Protein AF-A0A2G5TCI0-F1 (afdb_monomer_lite)

Sequence (262 aa):
MASTSSQKTSEDVEDTEEDLKKLVSENKEEEEVGECSSEEGSKEQTTTGQKKLLPPTIRIGVCRCVQCSSENVYWTCKTCCQYTMFCQKCARKARHPHTMKRFRESDRSTFLLQRHLQLVYYNHIVSCDREICLEPCLKQREYRVHFDTCPCRPRSVHDIIVDGQVRFDGTGFTHEDCVDCGLYITCLFLHANDCKAEQCPAQWCNEMREVFDMDSKQIWMISDEMKKKVKDVIIEEWKKVRERQQVILVRGIVDDLLALTV

Secondary structure (DSSP, 8-state):
-----------SSTHHHHHHHHHHHTTSS----------------------PBPPP----PPP--TTT--S-EEEEETTTEEEEEEEHHHHTT---SSPEEE--HHHHHHHHHHHHHHHHSHHHHHH---SS--HHHHHHHHHHHHHHH-TTS-SSGGGGEETTEE--S---TT----HHHHHHHHHHHHHHHH---SS--STTHHHHHHHB-TTS--S----HHHHHHHHHHHHHHHHHHHHHHHHHHHHHHHHHHHHTT-

Organism: NCBI:txid1611254

Foldseek 3Di:
DDDDDDDDDDDPPPVVVVVVVVVVVVPPDDDDDDDDDDDDDDDDDDDPDDDFAAFAQDDDDAQAALPPRHNQWFKDFPPVQSNHTHHPVVVVVVVDPGDIDTDDVVSRVVSSLLVVLLLVCLLCL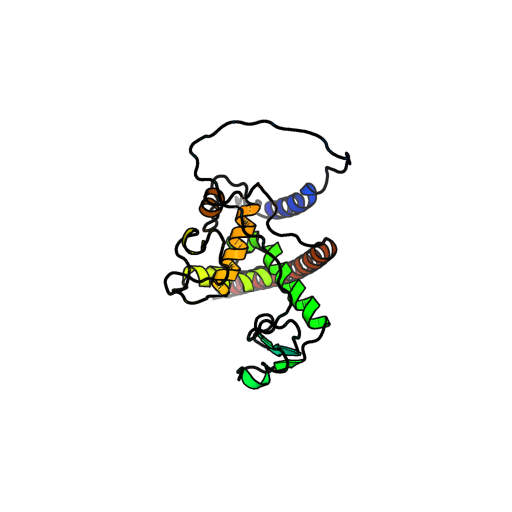QDPPDPFDFPSNVVLVVLVVCLVPPPQAAPAQVQQADPSDGDLQRGHPVRDGDNSNSSNVSSLSSCLLPDPDPDDPGPCSVVSVSRHPSPPDDSYDDDPVSVVVSVVSNVVRVVVSVVVVVVVVVVVVVVVVVVVVD

Structure (mmCIF, N/CA/C/O backbone):
data_AF-A0A2G5TCI0-F1
#
_entry.id   AF-A0A2G5TCI0-F1
#
loop_
_atom_site.group_PDB
_atom_site.id
_atom_site.type_symbol
_atom_site.label_atom_id
_atom_site.label_alt_id
_atom_site.label_comp_id
_atom_site.label_asym_id
_atom_site.label_entity_id
_atom_site.label_seq_id
_atom_site.pdbx_PDB_ins_code
_atom_site.Cartn_x
_atom_site.Cartn_y
_atom_site.Cartn_z
_atom_site.occupancy
_atom_site.B_iso_or_equiv
_atom_site.auth_seq_id
_atom_site.auth_comp_id
_atom_site.auth_asym_id
_atom_site.auth_atom_id
_atom_site.pdbx_PDB_model_num
ATOM 1 N N . MET A 1 1 ? 10.658 40.958 -45.170 1.00 38.19 1 MET A N 1
ATOM 2 C CA . MET A 1 1 ? 10.979 41.859 -44.046 1.00 38.19 1 MET A CA 1
ATOM 3 C C . MET A 1 1 ? 10.587 41.162 -42.760 1.00 38.19 1 MET A C 1
ATOM 5 O O . MET A 1 1 ? 9.594 40.449 -42.757 1.00 38.19 1 MET A O 1
ATOM 9 N N . ALA A 1 2 ? 11.424 41.312 -41.740 1.00 37.16 2 ALA A N 1
ATOM 10 C CA . ALA A 1 2 ? 11.258 40.773 -40.398 1.00 37.16 2 ALA A CA 1
ATOM 11 C C . ALA A 1 2 ? 9.971 41.265 -39.706 1.00 37.16 2 ALA A C 1
ATOM 13 O O . ALA A 1 2 ? 9.522 42.374 -39.992 1.00 37.16 2 ALA A O 1
ATOM 14 N N . SER A 1 3 ? 9.414 40.451 -38.800 1.00 31.03 3 SER A N 1
ATOM 15 C CA . SER A 1 3 ? 9.370 40.741 -37.352 1.00 31.03 3 SER A CA 1
ATOM 16 C C . SER A 1 3 ? 8.424 39.788 -36.599 1.00 31.03 3 SER A C 1
ATOM 18 O O . SER A 1 3 ? 7.215 39.785 -36.795 1.00 31.03 3 SER A O 1
ATOM 20 N N . THR A 1 4 ? 9.060 38.973 -35.757 1.00 38.25 4 THR A N 1
ATOM 21 C CA . THR A 1 4 ? 8.678 38.412 -34.445 1.00 38.25 4 THR A CA 1
ATOM 22 C C . THR A 1 4 ? 7.338 38.801 -33.801 1.00 38.25 4 THR A C 1
ATOM 24 O O . THR A 1 4 ? 7.056 39.986 -33.657 1.00 38.25 4 THR A O 1
ATOM 27 N N . SER A 1 5 ? 6.658 37.823 -33.183 1.00 27.19 5 SER A N 1
ATOM 28 C CA . SER A 1 5 ? 6.499 37.804 -31.714 1.00 27.19 5 SER A CA 1
ATOM 29 C C . SER A 1 5 ? 6.015 36.430 -31.225 1.00 27.19 5 SER A C 1
ATOM 31 O O . SER A 1 5 ? 4.846 36.081 -31.358 1.00 27.19 5 SER A O 1
ATOM 33 N N . SER A 1 6 ? 6.938 35.652 -30.661 1.00 35.69 6 SER A N 1
ATOM 34 C CA . SER A 1 6 ? 6.645 34.512 -29.793 1.00 35.69 6 SER A CA 1
ATOM 35 C C . SER A 1 6 ? 6.929 34.965 -28.368 1.00 35.69 6 SER A C 1
ATOM 37 O O . SER A 1 6 ? 8.037 35.422 -28.088 1.00 35.69 6 SER A O 1
ATOM 39 N N . GLN A 1 7 ? 5.963 34.827 -27.464 1.00 34.53 7 GLN A N 1
ATOM 40 C CA . GLN A 1 7 ? 6.226 34.907 -26.033 1.00 34.53 7 GLN A CA 1
ATOM 41 C C . GLN A 1 7 ? 5.417 33.871 -25.255 1.00 34.53 7 GLN A C 1
ATOM 43 O O . GLN A 1 7 ? 4.233 33.676 -25.509 1.00 34.53 7 GLN A O 1
ATOM 48 N N . LYS A 1 8 ? 6.127 33.339 -24.251 1.00 35.03 8 LYS A N 1
ATOM 49 C CA . LYS A 1 8 ? 5.727 32.552 -23.079 1.00 35.03 8 LYS A CA 1
ATOM 50 C C . LYS A 1 8 ? 5.507 31.046 -23.244 1.00 35.03 8 LYS A C 1
ATOM 52 O O . LYS A 1 8 ? 4.410 30.606 -23.545 1.00 35.03 8 LYS A O 1
ATOM 57 N N . THR A 1 9 ? 6.530 30.299 -22.823 1.00 32.75 9 THR A N 1
ATOM 58 C CA . THR A 1 9 ? 6.400 29.193 -21.854 1.00 32.75 9 THR A CA 1
ATOM 59 C C . THR A 1 9 ? 7.677 29.152 -21.010 1.00 32.75 9 THR A C 1
ATOM 61 O O . THR A 1 9 ? 8.713 28.664 -21.457 1.00 32.75 9 THR A O 1
ATOM 64 N N . SER A 1 10 ? 7.628 29.731 -19.814 1.00 41.53 10 SER A N 1
ATOM 65 C CA . SER A 1 10 ? 8.683 29.622 -18.801 1.00 41.53 10 SER A CA 1
ATOM 66 C C . SER A 1 10 ? 8.044 29.640 -17.413 1.00 41.53 10 SER A C 1
ATOM 68 O O . SER A 1 10 ? 8.281 30.569 -16.654 1.00 41.53 10 SER A O 1
ATOM 70 N N . GLU A 1 11 ? 7.171 28.673 -17.121 1.00 36.75 11 GLU A N 1
ATOM 71 C CA . GLU A 1 11 ? 6.570 28.524 -15.781 1.00 36.75 11 GLU A CA 1
ATOM 72 C C . GLU A 1 11 ? 6.605 27.075 -15.233 1.00 36.75 11 GLU A C 1
ATOM 74 O O . GLU A 1 11 ? 6.389 26.894 -14.047 1.00 36.75 11 GLU A O 1
ATOM 79 N N . ASP A 1 12 ? 7.017 26.048 -15.994 1.00 40.00 12 ASP A N 1
ATOM 80 C CA . ASP A 1 12 ? 6.898 24.639 -15.537 1.00 40.00 12 ASP A CA 1
ATOM 81 C C . ASP A 1 12 ? 8.175 23.992 -14.952 1.00 40.00 12 ASP A C 1
ATOM 83 O O . ASP A 1 12 ? 8.248 22.770 -14.805 1.00 40.00 12 ASP A O 1
ATOM 87 N N . VAL A 1 13 ? 9.218 24.766 -14.627 1.00 41.03 13 VAL A N 1
ATOM 88 C CA . VAL A 1 13 ? 10.465 24.208 -14.045 1.00 41.03 13 VAL A CA 1
ATOM 89 C C . VAL A 1 13 ? 10.636 24.564 -12.564 1.00 41.03 13 VAL A C 1
ATOM 91 O O . VAL A 1 13 ? 11.273 23.806 -11.830 1.00 41.03 13 VAL A O 1
ATOM 94 N N . GLU A 1 14 ? 10.023 25.650 -12.087 1.00 34.56 14 GLU A N 1
ATOM 95 C CA . GLU A 1 14 ? 10.184 26.104 -10.696 1.00 34.56 14 GLU A CA 1
ATOM 96 C C . GLU A 1 14 ? 9.307 25.333 -9.689 1.00 34.56 14 GLU A C 1
ATOM 98 O O . GLU A 1 14 ? 9.697 25.195 -8.530 1.00 34.56 14 GLU A O 1
ATOM 103 N N . ASP A 1 15 ? 8.223 24.691 -10.138 1.00 40.41 15 ASP A N 1
ATOM 104 C CA . ASP A 1 15 ? 7.272 23.966 -9.272 1.00 40.41 15 ASP A CA 1
ATOM 105 C C . ASP A 1 15 ? 7.855 22.679 -8.639 1.00 40.41 15 ASP A C 1
ATOM 107 O O . ASP A 1 15 ? 7.317 22.115 -7.689 1.00 40.41 15 ASP A O 1
ATOM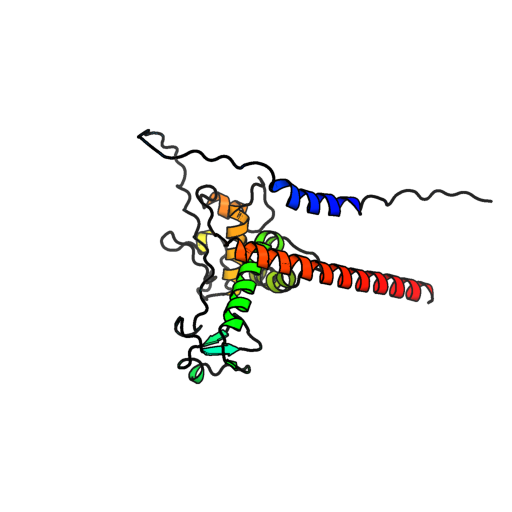 111 N N . THR A 1 16 ? 8.998 22.193 -9.136 1.00 51.88 16 THR A N 1
ATOM 112 C CA . THR A 1 16 ? 9.621 20.946 -8.646 1.00 51.88 16 THR A CA 1
ATOM 113 C C . THR A 1 16 ? 10.682 21.157 -7.568 1.00 51.88 16 THR A C 1
ATOM 115 O O . THR A 1 16 ? 10.987 20.229 -6.813 1.00 51.88 16 THR A O 1
ATOM 118 N N . GLU A 1 17 ? 11.248 22.362 -7.465 1.00 43.38 17 GLU A N 1
ATOM 119 C CA . GLU A 1 17 ? 12.245 22.685 -6.439 1.00 43.38 17 GLU A CA 1
ATOM 120 C C . GLU A 1 17 ? 11.575 23.110 -5.123 1.00 43.38 17 GLU A C 1
ATOM 122 O O . GLU A 1 17 ? 12.102 22.820 -4.045 1.00 43.38 17 GLU A O 1
ATOM 127 N N . GLU A 1 18 ? 10.390 23.726 -5.197 1.00 43.06 18 GLU A N 1
ATOM 128 C CA . GLU A 1 18 ? 9.573 24.074 -4.029 1.00 43.06 18 GLU A CA 1
ATOM 129 C C . GLU A 1 18 ? 9.035 22.828 -3.310 1.00 43.06 18 GLU A C 1
ATOM 131 O O . GLU A 1 18 ? 9.161 22.733 -2.089 1.00 43.06 18 GLU A O 1
ATOM 136 N N . ASP A 1 19 ? 8.574 21.811 -4.046 1.00 45.31 19 ASP A N 1
ATOM 137 C CA . ASP A 1 19 ? 8.146 20.519 -3.482 1.00 45.31 19 ASP A CA 1
ATOM 138 C C . ASP A 1 19 ? 9.290 19.772 -2.766 1.00 45.31 19 ASP A C 1
ATOM 140 O O . ASP A 1 19 ? 9.098 19.127 -1.730 1.00 45.31 19 ASP A O 1
ATOM 144 N N . LEU A 1 20 ? 10.517 19.886 -3.287 1.00 45.41 20 LEU A N 1
ATOM 145 C CA . LEU A 1 20 ? 11.723 19.316 -2.679 1.00 45.41 20 LEU A CA 1
ATOM 146 C C . LEU A 1 20 ? 12.174 20.096 -1.438 1.00 45.41 20 LEU A C 1
ATOM 148 O O . LEU A 1 20 ? 12.627 19.483 -0.472 1.00 45.41 20 LEU A O 1
ATOM 152 N N . LYS A 1 21 ? 12.036 21.428 -1.436 1.00 41.94 21 LYS A N 1
ATOM 153 C CA . LYS A 1 21 ? 12.345 22.275 -0.273 1.00 41.94 21 LYS A CA 1
ATOM 154 C C . LYS A 1 21 ? 11.310 22.112 0.837 1.00 41.94 21 LYS A C 1
ATOM 156 O O . LYS A 1 21 ? 11.720 22.013 1.989 1.00 41.94 21 LYS A O 1
ATOM 161 N N . LYS A 1 22 ? 10.022 21.959 0.512 1.00 44.38 22 LYS A N 1
ATOM 162 C CA . LYS A 1 22 ? 8.939 21.744 1.487 1.00 44.38 22 LYS A CA 1
ATOM 163 C C . LYS A 1 22 ? 9.113 20.443 2.279 1.00 44.38 22 LYS A C 1
ATOM 165 O O . LYS A 1 22 ? 8.936 20.435 3.491 1.00 44.38 22 LYS A O 1
ATOM 170 N N . LEU A 1 23 ? 9.608 19.383 1.631 1.00 41.44 23 LEU A N 1
ATOM 171 C CA . LEU A 1 23 ? 9.993 18.121 2.287 1.00 41.44 23 LEU A CA 1
ATOM 172 C C . LEU A 1 23 ? 11.257 18.224 3.170 1.00 41.44 23 LEU A C 1
ATOM 174 O O . LEU A 1 23 ? 11.521 17.329 3.977 1.00 41.44 23 LEU A O 1
ATOM 178 N N . VAL A 1 24 ? 12.064 19.279 3.010 1.00 42.22 24 VAL A N 1
ATOM 179 C CA . VAL A 1 24 ? 13.327 19.495 3.741 1.00 42.22 24 VAL A CA 1
ATOM 180 C C . VAL A 1 24 ? 13.169 20.519 4.876 1.00 42.22 24 VAL A C 1
ATOM 182 O O . VAL A 1 24 ? 13.852 20.389 5.892 1.00 42.22 24 VAL A O 1
ATOM 185 N N . SER A 1 25 ? 12.264 21.495 4.755 1.00 36.84 25 SER A N 1
ATOM 186 C CA . SER A 1 25 ? 12.048 22.560 5.746 1.00 36.84 25 SER A CA 1
ATOM 187 C C . SER A 1 25 ? 11.166 22.178 6.939 1.00 36.84 25 SER A C 1
ATOM 189 O O . SER A 1 25 ? 11.282 22.824 7.971 1.00 36.84 25 SER A O 1
ATOM 191 N N . GLU A 1 26 ? 10.371 21.106 6.876 1.00 38.38 26 GLU A N 1
ATOM 192 C CA . GLU A 1 26 ? 9.574 20.613 8.024 1.00 38.38 26 GLU A CA 1
ATOM 193 C C . GLU A 1 26 ? 10.413 19.888 9.108 1.00 38.38 26 GLU A C 1
ATOM 195 O O . GLU A 1 26 ? 9.868 19.220 9.976 1.00 38.38 26 GLU A O 1
ATOM 200 N N . ASN A 1 27 ? 11.749 19.993 9.076 1.00 42.00 27 ASN A N 1
ATOM 201 C CA . ASN A 1 27 ? 12.661 19.371 10.056 1.00 42.00 27 ASN A CA 1
ATOM 202 C C . ASN A 1 27 ? 13.573 20.379 10.784 1.00 42.00 27 ASN A C 1
ATOM 204 O O . ASN A 1 27 ? 14.661 20.018 11.240 1.00 42.00 27 ASN A O 1
ATOM 208 N N . LYS A 1 28 ? 13.172 21.647 10.888 1.00 40.72 28 LYS A N 1
ATOM 209 C CA . LYS A 1 28 ? 13.821 22.610 11.785 1.00 40.72 28 LYS A CA 1
ATOM 210 C C . LYS A 1 28 ? 12.755 23.266 12.649 1.00 40.72 28 LYS A C 1
ATOM 212 O O . LYS A 1 28 ? 11.853 23.865 12.088 1.00 40.72 28 LYS A O 1
ATOM 217 N N . GLU A 1 29 ? 12.962 23.176 13.965 1.00 36.44 29 GLU A N 1
ATOM 218 C CA . GLU A 1 29 ? 12.027 23.473 15.067 1.00 36.44 29 GLU A CA 1
ATOM 219 C C . GLU A 1 29 ? 11.160 22.229 15.360 1.00 36.44 29 GLU A C 1
ATOM 221 O O . GLU A 1 29 ? 10.410 21.782 14.508 1.00 36.44 29 GLU A O 1
ATOM 226 N N . GLU A 1 30 ? 11.294 21.502 16.472 1.00 33.47 30 GLU A N 1
ATOM 227 C CA . GLU A 1 30 ? 11.672 21.882 17.836 1.00 33.47 30 GLU A CA 1
ATOM 228 C C . GLU A 1 30 ? 12.396 20.716 18.553 1.00 33.47 30 GLU A C 1
ATOM 230 O O . GLU A 1 30 ? 11.926 19.579 18.560 1.00 33.47 30 GLU A O 1
ATOM 235 N N . GLU A 1 31 ? 13.530 21.010 19.195 1.00 30.08 31 GLU A N 1
ATOM 236 C CA . GLU A 1 31 ? 14.001 20.297 20.388 1.00 30.08 31 GLU A CA 1
ATOM 237 C C . GLU A 1 31 ? 13.951 21.312 21.535 1.00 30.08 31 GLU A C 1
ATOM 239 O O . GLU A 1 31 ? 14.740 22.252 21.544 1.00 30.08 31 GLU A O 1
ATOM 244 N N . GLU A 1 32 ? 13.061 21.116 22.508 1.00 31.19 32 GLU A N 1
ATOM 245 C CA . GLU A 1 32 ? 13.429 21.272 23.915 1.00 31.19 32 GLU A CA 1
ATOM 246 C C . GLU A 1 32 ? 12.530 20.418 24.822 1.00 31.19 32 GLU A C 1
ATOM 248 O O . GLU A 1 32 ? 11.340 20.212 24.592 1.00 31.19 32 GLU A O 1
ATOM 253 N N . VAL A 1 33 ? 13.187 19.846 25.824 1.00 32.34 33 VAL A N 1
ATOM 254 C CA . VAL A 1 33 ? 12.732 18.799 26.736 1.00 32.34 33 VAL A CA 1
ATOM 255 C C . VAL A 1 33 ? 12.048 19.427 27.952 1.00 32.34 33 VAL A C 1
ATOM 257 O O . VAL A 1 33 ? 12.574 20.372 28.530 1.00 32.34 33 VAL A O 1
ATOM 260 N N . GLY A 1 34 ? 10.933 18.847 28.408 1.00 27.98 34 GLY A N 1
ATOM 261 C CA . GLY A 1 34 ? 10.312 19.170 29.696 1.00 27.98 34 GLY A CA 1
ATOM 262 C C . GLY A 1 34 ? 9.607 17.958 30.313 1.00 27.98 34 GLY A C 1
ATOM 263 O O . GLY A 1 34 ? 8.672 17.414 29.734 1.00 27.98 34 GLY A O 1
ATOM 264 N N . GLU A 1 35 ? 10.094 17.515 31.472 1.00 29.42 35 GLU A N 1
ATOM 265 C CA . GLU A 1 35 ? 9.645 16.352 32.248 1.00 29.42 35 GLU A CA 1
ATOM 266 C C . GLU A 1 35 ? 8.246 16.482 32.898 1.00 29.42 35 GLU A C 1
ATOM 268 O O . GLU A 1 35 ? 7.884 17.513 33.449 1.00 29.42 35 GLU A O 1
ATOM 273 N N . CYS A 1 36 ? 7.543 15.340 32.903 1.00 24.61 36 CYS A N 1
ATOM 274 C CA . CYS A 1 36 ? 6.760 14.701 33.979 1.00 24.61 36 CYS A CA 1
ATOM 275 C C . CYS A 1 36 ? 5.686 15.470 34.803 1.00 24.61 36 CYS A C 1
ATOM 277 O O . CYS A 1 36 ? 5.983 16.136 35.785 1.00 24.61 36 CYS A O 1
ATOM 279 N N . SER A 1 37 ? 4.417 15.175 34.468 1.00 29.11 37 SER A N 1
ATOM 280 C CA . SER A 1 37 ? 3.295 14.700 35.321 1.00 29.11 37 SER A CA 1
ATOM 281 C C . SER A 1 37 ? 2.997 15.330 36.697 1.00 29.11 37 SER A C 1
ATOM 283 O O . SER A 1 37 ? 3.770 15.132 37.625 1.00 29.11 37 SER A O 1
ATOM 285 N N . SER A 1 38 ? 1.741 15.784 36.890 1.00 30.97 38 SER A N 1
ATOM 286 C CA . SER A 1 38 ? 0.753 15.164 37.816 1.00 30.97 38 SER A CA 1
ATOM 287 C C . SER A 1 38 ? -0.606 15.901 37.863 1.00 30.97 38 SER A C 1
ATOM 289 O O . SER A 1 38 ? -0.616 17.126 37.840 1.00 30.97 38 SER A O 1
ATOM 291 N N . GLU A 1 39 ? -1.690 15.116 38.044 1.00 30.53 39 GLU A N 1
ATOM 292 C CA . GLU A 1 39 ? -3.038 15.471 38.577 1.00 30.53 39 GLU A CA 1
ATOM 293 C C . GLU A 1 39 ? -3.944 16.380 37.714 1.00 30.53 39 GLU A C 1
ATOM 295 O O . GLU A 1 39 ? -3.475 17.242 36.991 1.00 30.53 39 GLU A O 1
ATOM 300 N N . GLU A 1 40 ? -5.278 16.322 37.703 1.00 32.81 40 GLU A N 1
ATOM 301 C CA . GLU A 1 40 ? -6.356 15.405 38.101 1.00 32.81 40 GLU A CA 1
ATOM 302 C C . GLU A 1 40 ? -7.632 15.978 37.428 1.00 32.81 40 GLU A C 1
ATOM 304 O O . GLU A 1 40 ? -7.703 17.164 37.120 1.00 32.81 40 GLU A O 1
ATOM 309 N N . GLY A 1 41 ? -8.637 15.126 37.207 1.00 35.81 41 GLY A N 1
ATOM 310 C CA . GLY A 1 41 ? -10.067 15.440 37.051 1.00 35.81 41 GLY A CA 1
ATOM 311 C C . GLY A 1 41 ? -10.535 16.782 36.458 1.00 35.81 41 GLY A C 1
ATOM 312 O O . GLY A 1 41 ? -10.557 17.811 37.124 1.00 35.81 41 GLY A O 1
ATOM 313 N N . SER A 1 42 ? -11.193 16.716 35.298 1.00 33.56 42 SER A N 1
ATOM 314 C CA . SER A 1 42 ? -12.351 17.576 35.019 1.00 33.56 42 SER A CA 1
ATOM 315 C C . SER A 1 42 ? -13.384 16.826 34.182 1.00 33.56 42 SER A C 1
ATOM 317 O O . SER A 1 42 ? -13.087 16.275 33.123 1.00 33.56 42 SER A O 1
ATOM 319 N N . LYS A 1 43 ? -14.592 16.735 34.744 1.00 47.03 43 LYS A N 1
ATOM 320 C CA . LYS A 1 43 ? -15.805 16.220 34.105 1.00 47.03 43 LYS A CA 1
ATOM 321 C C . LYS A 1 43 ? -16.403 17.282 33.176 1.00 47.03 43 LYS A C 1
ATOM 323 O O . LYS A 1 43 ? -16.162 18.465 33.373 1.00 47.03 43 LYS A O 1
ATOM 328 N N . GLU A 1 44 ? -17.309 16.792 32.324 1.00 37.81 44 GLU A N 1
ATOM 329 C CA . GLU A 1 44 ? -18.304 17.510 31.504 1.00 37.81 44 GLU A CA 1
ATOM 330 C C . GLU A 1 44 ? -17.765 17.927 30.124 1.00 37.81 44 GLU A C 1
ATOM 332 O O . GLU A 1 44 ? -16.674 18.454 30.003 1.00 37.81 44 GLU A O 1
ATOM 337 N N . GLN A 1 45 ? -18.418 17.619 29.000 1.00 32.25 45 GLN A N 1
ATOM 338 C CA . GLN A 1 45 ? -19.843 17.767 28.707 1.00 32.25 45 GLN A CA 1
ATOM 339 C C . GLN A 1 45 ? -20.265 16.798 27.583 1.00 32.25 45 GLN A C 1
ATOM 341 O O . GLN A 1 45 ? -19.561 16.620 26.592 1.00 32.25 45 GLN A O 1
ATOM 346 N N . THR A 1 46 ? -21.440 16.184 27.720 1.00 42.38 46 THR A N 1
ATOM 347 C CA . THR A 1 46 ? -22.095 15.384 26.677 1.00 42.38 46 THR A CA 1
ATOM 348 C C . THR A 1 46 ? -22.712 16.287 25.612 1.00 42.38 46 THR A C 1
ATOM 350 O O . THR A 1 46 ? -23.745 16.910 25.857 1.00 42.38 46 THR A O 1
ATOM 353 N N . THR A 1 47 ? -22.138 16.294 24.412 1.00 40.44 47 THR A N 1
ATOM 354 C CA . THR A 1 47 ? -22.870 16.576 23.175 1.00 40.44 47 THR A CA 1
ATOM 355 C C . THR A 1 47 ? -23.208 15.243 22.510 1.00 40.44 47 THR A C 1
ATOM 357 O O . THR A 1 47 ? -22.409 14.310 22.487 1.00 40.44 47 THR A O 1
ATOM 360 N N . THR A 1 48 ? -24.438 15.113 22.028 1.00 48.22 48 THR A N 1
ATOM 361 C CA . THR A 1 48 ? -24.944 13.982 21.244 1.00 48.22 48 THR A CA 1
ATOM 362 C C . THR A 1 48 ? -24.159 13.857 19.934 1.00 48.22 48 THR A C 1
ATOM 364 O O . THR A 1 48 ? -24.579 14.348 18.894 1.00 48.22 48 THR A O 1
ATOM 367 N N . GLY A 1 49 ? -22.994 13.218 19.986 1.00 45.03 49 GLY A N 1
ATOM 368 C CA . GLY A 1 49 ? -22.187 12.841 18.831 1.00 45.03 49 GLY A CA 1
ATOM 369 C C . GLY A 1 49 ? -21.908 11.351 18.910 1.00 45.03 49 GLY A C 1
ATOM 370 O O . GLY A 1 49 ? -21.535 10.851 19.973 1.00 45.03 49 GLY A O 1
ATOM 371 N N . GLN A 1 50 ? -22.120 10.612 17.821 1.00 59.53 50 GLN A N 1
ATOM 372 C CA . GLN A 1 50 ? -21.632 9.237 17.740 1.00 59.53 50 GLN A CA 1
ATOM 373 C C . GLN A 1 50 ? -20.156 9.238 18.143 1.00 59.53 50 GLN A C 1
ATOM 375 O O . GLN A 1 50 ? -19.348 9.965 17.566 1.00 59.53 50 GLN A O 1
ATOM 380 N N . LYS A 1 51 ? -19.815 8.474 19.184 1.00 79.62 51 LYS A N 1
ATOM 381 C CA . LYS A 1 51 ? -18.431 8.353 19.629 1.00 79.62 51 LYS A CA 1
ATOM 382 C C . LYS A 1 51 ? -17.642 7.748 18.472 1.00 79.62 51 LYS A C 1
ATOM 384 O O . LYS A 1 51 ? -17.870 6.585 18.136 1.00 79.62 51 LYS A O 1
ATOM 389 N N . LYS A 1 52 ? -16.758 8.543 17.863 1.00 88.00 52 LYS A N 1
ATOM 390 C CA . LYS A 1 52 ? -15.861 8.064 16.812 1.00 88.00 52 LYS A CA 1
ATOM 391 C C . LYS A 1 52 ? -15.094 6.844 17.312 1.00 88.00 52 LYS A C 1
ATOM 393 O O . LYS A 1 52 ? -14.737 6.750 18.491 1.00 88.00 52 LYS A O 1
ATOM 398 N N . LEU A 1 53 ? -14.868 5.893 16.418 1.00 90.44 53 LEU A N 1
ATOM 399 C CA . LEU A 1 53 ? -14.111 4.692 16.736 1.00 90.44 53 LEU A CA 1
ATOM 400 C C . LEU A 1 53 ? -12.623 5.023 16.829 1.00 90.44 53 LEU A C 1
ATOM 402 O O . LEU A 1 53 ? -12.124 5.917 16.149 1.00 90.44 53 LEU A O 1
ATOM 406 N N . LEU A 1 54 ? -11.886 4.270 17.642 1.00 89.38 54 LEU A N 1
ATOM 407 C CA . LEU A 1 54 ? -10.432 4.365 17.603 1.00 89.38 54 LEU A CA 1
ATOM 408 C C . LEU A 1 54 ? -9.930 3.780 16.281 1.00 89.38 54 LEU A C 1
ATOM 410 O O . LEU A 1 54 ? -10.368 2.688 15.904 1.00 89.38 54 LEU A O 1
ATOM 414 N N . PRO A 1 55 ? -8.993 4.445 15.591 1.00 89.75 55 PRO A N 1
ATOM 415 C CA . PRO A 1 55 ? -8.456 3.902 14.362 1.00 89.75 55 PRO A CA 1
ATOM 416 C C . PRO A 1 55 ? -7.637 2.626 14.636 1.00 89.75 55 PRO A C 1
ATOM 418 O O . PRO A 1 55 ? -7.073 2.447 15.732 1.00 89.75 55 PRO A O 1
ATOM 421 N N . PRO A 1 56 ? -7.559 1.715 13.654 1.00 88.88 56 PRO A N 1
ATOM 422 C CA . PRO A 1 56 ? -6.813 0.472 13.783 1.00 88.88 56 PRO A CA 1
ATOM 423 C C . PRO A 1 56 ? -5.316 0.738 13.913 1.00 88.88 56 PRO A C 1
ATOM 425 O O . PRO A 1 56 ? -4.772 1.595 13.231 1.00 88.88 56 PRO A O 1
ATOM 428 N N . THR A 1 57 ? -4.621 -0.030 14.750 1.00 87.19 57 THR A N 1
ATOM 429 C CA . THR A 1 57 ? -3.155 0.034 14.808 1.00 87.19 57 THR A CA 1
ATOM 430 C C . THR A 1 57 ? -2.559 -0.843 13.705 1.00 87.19 57 THR A C 1
ATOM 432 O O . THR A 1 57 ? -2.639 -2.070 13.772 1.00 87.19 57 THR A O 1
ATOM 435 N N . ILE A 1 58 ? -1.918 -0.225 12.716 1.00 85.25 58 ILE A N 1
ATOM 436 C CA . ILE A 1 58 ? -1.269 -0.898 11.589 1.00 85.25 58 ILE A CA 1
ATOM 437 C C . ILE A 1 58 ? 0.156 -1.283 11.990 1.00 85.25 58 ILE A C 1
ATOM 439 O O . ILE A 1 58 ? 0.943 -0.471 12.478 1.00 85.25 58 ILE A O 1
ATOM 443 N N . ARG A 1 59 ? 0.508 -2.554 11.778 1.00 78.75 59 ARG A N 1
ATOM 444 C CA . ARG A 1 59 ? 1.844 -3.090 12.059 1.00 78.75 59 ARG A CA 1
ATOM 445 C C . ARG A 1 59 ? 2.350 -3.869 10.861 1.00 78.75 59 ARG A C 1
ATOM 447 O O . ARG A 1 59 ? 1.612 -4.656 10.272 1.00 78.75 59 ARG A O 1
ATOM 454 N N . ILE A 1 60 ? 3.63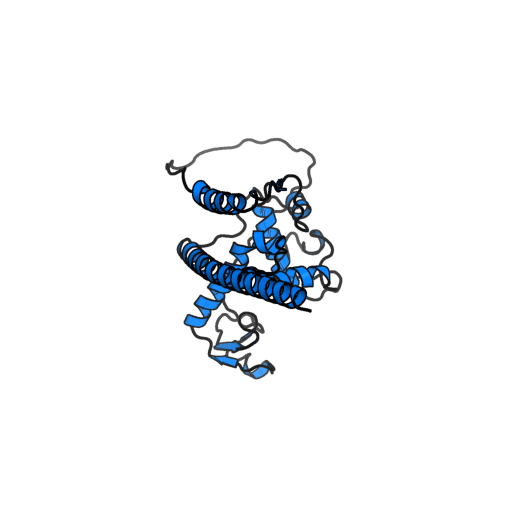9 -3.738 10.556 1.00 77.56 60 ILE A N 1
ATOM 455 C CA . ILE A 1 60 ? 4.272 -4.658 9.613 1.00 77.56 60 ILE A CA 1
ATOM 456 C C . ILE A 1 60 ? 4.393 -6.016 10.285 1.00 77.56 60 ILE A C 1
ATOM 458 O O . ILE A 1 60 ? 5.168 -6.215 11.221 1.00 77.56 60 ILE A O 1
ATOM 462 N N . GLY A 1 61 ? 3.599 -6.961 9.786 1.00 70.69 61 GLY A N 1
ATOM 463 C CA . GLY A 1 61 ? 3.676 -8.345 10.215 1.00 70.69 61 GLY A CA 1
ATOM 464 C C . GLY A 1 61 ? 5.066 -8.923 9.957 1.00 70.69 61 GLY A C 1
ATOM 465 O O . GLY A 1 61 ? 5.732 -8.597 8.969 1.00 70.69 61 GLY A O 1
ATOM 466 N N . VAL A 1 62 ? 5.492 -9.834 10.826 1.00 79.06 62 VAL A N 1
ATOM 467 C CA . VAL A 1 62 ? 6.681 -10.654 10.580 1.00 79.06 62 VAL A CA 1
ATOM 468 C C . VAL A 1 62 ? 6.453 -11.596 9.391 1.00 79.06 62 VAL A C 1
ATOM 470 O O . VAL A 1 62 ? 5.320 -11.848 8.970 1.00 79.06 62 VAL A O 1
ATOM 473 N N . CYS A 1 63 ? 7.539 -12.108 8.814 1.00 84.06 63 CYS A N 1
ATOM 474 C CA . CYS A 1 63 ? 7.453 -13.115 7.760 1.00 84.06 63 CYS A CA 1
ATOM 475 C C . CYS A 1 63 ? 6.842 -14.397 8.342 1.00 84.06 63 CYS A C 1
ATOM 477 O O . CYS A 1 63 ? 7.380 -14.966 9.289 1.00 84.06 63 CYS A O 1
ATOM 479 N N . ARG A 1 64 ? 5.705 -14.833 7.794 1.00 87.06 64 ARG A N 1
ATOM 480 C CA . ARG A 1 64 ? 4.961 -16.005 8.269 1.00 87.06 64 ARG A CA 1
ATOM 481 C C . ARG A 1 64 ? 4.595 -16.917 7.117 1.00 87.06 64 ARG A C 1
ATOM 483 O O . ARG A 1 64 ? 4.476 -16.491 5.971 1.00 87.06 64 ARG A O 1
ATOM 490 N N . CYS A 1 65 ? 4.414 -18.190 7.439 1.00 88.31 65 CYS A N 1
ATOM 491 C CA . CYS A 1 65 ? 3.874 -19.157 6.506 1.00 88.31 65 CYS A CA 1
ATOM 492 C C . CYS A 1 65 ? 2.440 -18.769 6.130 1.00 88.31 65 CYS A C 1
ATOM 494 O O . CYS A 1 65 ? 1.591 -18.700 7.009 1.00 88.31 65 CYS A O 1
ATOM 496 N N . VAL A 1 66 ? 2.154 -18.620 4.837 1.00 84.81 66 VAL A N 1
ATOM 497 C CA . VAL A 1 66 ? 0.822 -18.236 4.337 1.00 84.81 66 VAL A CA 1
ATOM 498 C C . VAL A 1 66 ? -0.272 -19.258 4.684 1.00 84.81 66 VAL A C 1
ATOM 500 O O . VAL A 1 66 ? -1.429 -18.898 4.810 1.00 84.81 66 VAL A O 1
ATOM 503 N N . GLN A 1 67 ? 0.091 -20.529 4.904 1.00 85.75 67 GLN A N 1
ATOM 504 C CA . GLN A 1 67 ? -0.878 -21.597 5.182 1.00 85.75 67 GLN A CA 1
ATOM 505 C C . GLN A 1 67 ? -1.202 -21.783 6.670 1.00 85.75 67 GLN A C 1
ATOM 507 O O . GLN A 1 67 ? -2.299 -22.202 7.015 1.00 85.75 67 GLN A O 1
ATOM 512 N N . CYS A 1 68 ? -0.217 -21.606 7.554 1.00 87.62 68 CYS A N 1
ATOM 513 C CA . CYS A 1 68 ? -0.359 -21.948 8.976 1.00 87.62 68 CYS A CA 1
ATOM 514 C C . CYS A 1 68 ? 0.097 -20.839 9.924 1.00 87.62 68 CYS A C 1
ATOM 516 O O . CYS A 1 68 ? 0.218 -21.071 11.124 1.00 87.62 68 CYS A O 1
ATOM 518 N N . SER A 1 69 ? 0.439 -19.669 9.388 1.00 86.25 69 SER A N 1
ATOM 519 C CA . SER A 1 69 ? 0.862 -18.483 10.137 1.00 86.25 69 SER A CA 1
ATOM 520 C C . SER A 1 69 ? 2.095 -18.670 11.033 1.00 86.25 69 SER A C 1
ATOM 522 O O . SER A 1 69 ? 2.405 -17.797 11.845 1.00 86.25 69 SER A O 1
ATOM 524 N N . SER A 1 70 ? 2.831 -19.779 10.872 1.00 88.31 70 SER A N 1
ATOM 525 C CA . SER A 1 70 ? 4.079 -20.051 11.592 1.00 88.31 70 SER A CA 1
ATOM 526 C C . SER A 1 70 ? 5.176 -19.072 11.183 1.00 88.31 70 SER A C 1
ATOM 528 O O . SER A 1 70 ? 5.396 -18.853 9.992 1.00 88.31 70 SER A O 1
ATOM 530 N N . GLU A 1 71 ? 5.909 -18.547 12.162 1.00 87.88 71 GLU A N 1
ATOM 531 C CA . GLU A 1 71 ? 7.068 -17.666 11.950 1.00 87.88 71 GLU A CA 1
ATOM 532 C C . GLU A 1 71 ? 8.297 -18.409 11.404 1.00 87.88 71 GLU A C 1
ATOM 534 O O . GLU A 1 71 ? 9.212 -17.794 10.864 1.00 87.88 71 GLU A O 1
ATOM 539 N N . ASN A 1 72 ? 8.300 -19.746 11.467 1.00 88.75 72 ASN A N 1
ATOM 540 C CA . ASN A 1 72 ? 9.380 -20.591 10.956 1.00 88.75 72 ASN A CA 1
ATOM 541 C C . ASN A 1 72 ? 9.284 -20.755 9.429 1.00 88.75 72 ASN A C 1
ATOM 543 O O . ASN A 1 72 ? 9.030 -21.849 8.909 1.00 88.75 72 ASN A O 1
ATOM 547 N N . VAL A 1 73 ? 9.452 -19.650 8.702 1.00 89.81 73 VAL A N 1
ATOM 548 C CA . VAL A 1 73 ? 9.489 -19.626 7.236 1.00 89.81 73 VAL A CA 1
ATOM 549 C C . VAL A 1 73 ? 10.780 -20.269 6.741 1.00 89.81 73 VAL A C 1
ATOM 551 O O . VAL A 1 73 ? 11.869 -19.979 7.223 1.00 89.81 73 VAL A O 1
ATOM 554 N N . TYR A 1 74 ? 10.653 -21.151 5.751 1.00 91.75 74 TYR A N 1
ATOM 555 C CA . TYR A 1 74 ? 11.788 -21.873 5.171 1.00 91.75 74 TYR A CA 1
ATOM 556 C C . TYR A 1 74 ? 11.870 -21.723 3.651 1.00 91.75 74 TYR A C 1
ATOM 558 O O . TYR A 1 74 ? 12.951 -21.815 3.072 1.00 91.75 74 TYR A O 1
ATOM 566 N N . TRP A 1 75 ? 10.737 -21.482 2.995 1.00 90.56 75 TRP A N 1
ATOM 567 C CA . TRP A 1 75 ? 10.637 -21.373 1.546 1.00 90.56 75 TRP A CA 1
ATOM 568 C C . TRP A 1 75 ? 9.897 -20.100 1.156 1.00 90.56 75 TRP A C 1
ATOM 570 O O . TRP A 1 75 ? 8.915 -19.735 1.796 1.00 90.56 75 TRP A O 1
ATOM 580 N N . THR A 1 76 ? 10.333 -19.460 0.078 1.00 91.69 76 THR A N 1
ATOM 581 C CA . THR A 1 76 ? 9.636 -18.335 -0.557 1.00 91.69 76 THR A CA 1
ATOM 582 C C . THR A 1 76 ? 9.602 -18.530 -2.066 1.00 91.69 76 THR A C 1
ATOM 584 O O . THR A 1 76 ? 10.513 -19.126 -2.649 1.00 91.69 76 THR A O 1
ATOM 587 N N . CYS A 1 77 ? 8.522 -18.093 -2.700 1.00 88.00 77 CYS A N 1
ATOM 588 C CA . CYS A 1 77 ? 8.380 -18.165 -4.143 1.00 88.00 77 CYS A CA 1
ATOM 589 C C . CYS A 1 77 ? 9.265 -17.116 -4.829 1.00 88.00 77 CYS A C 1
ATOM 591 O O . CYS A 1 77 ? 9.277 -15.955 -4.429 1.00 88.00 77 CYS A O 1
ATOM 593 N N . LYS A 1 78 ? 9.983 -17.503 -5.893 1.00 84.50 78 LYS A N 1
ATOM 594 C CA . LYS A 1 78 ? 10.776 -16.549 -6.688 1.00 84.50 78 LYS A CA 1
ATOM 595 C C . LYS A 1 78 ? 9.917 -15.554 -7.477 1.00 84.50 78 LYS A C 1
ATOM 597 O O . LYS A 1 78 ? 10.382 -14.450 -7.716 1.00 84.50 78 LYS A O 1
ATOM 602 N N . THR A 1 79 ? 8.706 -15.949 -7.868 1.00 81.75 79 THR A N 1
ATOM 603 C CA . THR A 1 79 ? 7.802 -15.145 -8.707 1.00 81.75 79 THR A CA 1
ATOM 604 C C . THR A 1 79 ? 6.793 -14.370 -7.859 1.00 81.75 79 THR A C 1
ATOM 606 O O . THR A 1 79 ? 6.759 -13.149 -7.908 1.00 81.75 79 THR A O 1
ATOM 609 N N . CYS A 1 80 ? 6.031 -15.055 -6.999 1.00 77.62 80 CYS A N 1
ATOM 610 C CA . CYS A 1 80 ? 5.050 -14.434 -6.094 1.00 77.62 80 CYS A CA 1
ATOM 611 C C . CYS A 1 80 ? 5.683 -13.668 -4.919 1.00 77.62 80 CYS A C 1
ATOM 613 O O . CYS A 1 80 ? 4.982 -12.992 -4.168 1.00 77.62 80 CYS A O 1
ATOM 615 N N . CYS A 1 81 ? 7.002 -13.784 -4.739 1.00 70.50 81 CYS A N 1
ATOM 616 C CA . CYS A 1 81 ? 7.792 -13.002 -3.793 1.00 70.50 81 CYS A CA 1
ATOM 617 C C . CYS A 1 81 ? 7.196 -12.975 -2.365 1.00 70.50 81 CYS A C 1
ATOM 619 O O . CYS A 1 81 ? 6.924 -14.021 -1.766 1.00 70.50 81 CYS A O 1
ATOM 621 N N . GLN A 1 82 ? 7.019 -11.769 -1.814 1.00 66.31 82 GLN A N 1
ATOM 622 C CA . GLN A 1 82 ? 6.699 -11.480 -0.412 1.00 66.31 82 GLN A CA 1
ATOM 623 C C . GLN A 1 82 ? 5.324 -11.966 0.067 1.00 66.31 82 GLN A C 1
ATOM 625 O O . GLN A 1 82 ? 5.047 -11.925 1.268 1.00 66.31 82 GLN A O 1
ATOM 630 N N . TYR A 1 83 ? 4.473 -12.439 -0.844 1.00 68.62 83 TYR A N 1
ATOM 631 C CA . TYR A 1 83 ? 3.124 -12.918 -0.535 1.00 68.62 83 TYR A CA 1
ATOM 632 C C . TYR A 1 83 ? 3.058 -14.437 -0.374 1.00 68.62 83 TYR A C 1
ATOM 634 O O . TYR A 1 83 ? 2.101 -14.970 0.180 1.00 68.62 83 TYR A O 1
ATOM 642 N N . THR A 1 84 ? 4.089 -15.164 -0.812 1.00 81.50 84 THR A N 1
ATOM 643 C CA . THR A 1 84 ? 4.087 -16.630 -0.779 1.00 81.50 84 THR A CA 1
ATOM 644 C C . THR A 1 84 ? 5.319 -17.156 -0.061 1.00 81.50 84 THR A C 1
ATOM 646 O O . THR A 1 84 ? 6.369 -17.432 -0.649 1.00 81.50 84 THR A O 1
ATOM 649 N N . MET A 1 85 ? 5.158 -17.315 1.249 1.00 89.75 85 MET A N 1
ATOM 650 C CA . MET A 1 85 ? 6.145 -17.882 2.159 1.00 89.75 85 MET A CA 1
ATOM 651 C C . MET A 1 85 ? 5.578 -19.136 2.821 1.00 89.75 85 MET A C 1
ATOM 653 O O . MET A 1 85 ? 4.430 -19.156 3.259 1.00 89.75 85 MET A O 1
ATOM 657 N N . PHE A 1 86 ? 6.380 -20.192 2.934 1.00 91.44 86 PHE A N 1
ATOM 658 C CA . PHE A 1 86 ? 5.969 -21.445 3.560 1.00 91.44 86 PHE A CA 1
ATOM 659 C C . PHE A 1 86 ? 6.974 -21.911 4.608 1.00 91.44 86 PHE A C 1
ATOM 661 O O . PHE A 1 86 ? 8.190 -21.842 4.414 1.00 91.44 86 PHE A O 1
ATOM 668 N N . CYS A 1 87 ? 6.462 -22.473 5.704 1.00 93.44 87 CYS A N 1
ATOM 669 C CA . CYS A 1 87 ? 7.275 -23.313 6.573 1.00 93.44 87 CYS A CA 1
ATOM 670 C C . CYS A 1 87 ? 7.633 -24.622 5.854 1.00 93.44 87 CYS A C 1
ATOM 672 O O . CYS A 1 87 ? 7.007 -25.008 4.860 1.00 93.44 87 CYS A O 1
ATOM 674 N N . GLN A 1 88 ? 8.612 -25.354 6.383 1.00 92.25 88 GLN A N 1
ATOM 675 C CA . GLN A 1 88 ? 9.065 -26.611 5.781 1.00 92.25 88 GLN A CA 1
ATOM 676 C C . GLN A 1 88 ? 7.934 -27.646 5.623 1.00 92.25 88 GLN A C 1
ATOM 678 O O . GLN A 1 88 ? 7.898 -28.369 4.626 1.00 92.25 88 GLN A O 1
ATOM 683 N N . LYS A 1 89 ? 6.990 -27.695 6.577 1.00 92.44 89 LYS A N 1
ATOM 684 C CA . LYS A 1 89 ? 5.844 -28.621 6.550 1.00 92.44 89 LYS A CA 1
ATOM 685 C C . LYS A 1 89 ? 4.833 -28.255 5.460 1.00 92.44 89 LYS A C 1
ATOM 687 O O . LYS A 1 89 ? 4.375 -29.135 4.735 1.00 92.44 89 LYS A O 1
ATOM 692 N N . CYS A 1 90 ? 4.496 -26.972 5.333 1.00 93.38 90 CYS A N 1
ATOM 693 C CA . CYS A 1 90 ? 3.478 -26.506 4.391 1.00 93.38 90 CYS A CA 1
ATOM 694 C C . CYS A 1 90 ? 3.984 -26.453 2.948 1.00 93.38 90 CYS A C 1
ATOM 696 O O . CYS A 1 90 ? 3.215 -26.749 2.041 1.00 93.38 90 CYS A O 1
ATOM 698 N N . ALA A 1 91 ? 5.273 -26.175 2.725 1.00 89.69 91 ALA A N 1
ATOM 699 C CA . ALA A 1 91 ? 5.845 -26.090 1.379 1.00 89.69 91 ALA A CA 1
ATOM 700 C C . ALA A 1 91 ? 5.636 -27.375 0.561 1.00 89.69 91 ALA A C 1
ATOM 702 O O . ALA A 1 91 ? 5.312 -27.313 -0.620 1.00 89.69 91 ALA A O 1
ATOM 703 N N . ARG A 1 92 ? 5.745 -28.546 1.204 1.00 85.69 92 ARG A N 1
ATOM 704 C CA . ARG A 1 92 ? 5.516 -29.850 0.555 1.00 85.69 92 ARG A CA 1
ATOM 705 C C . ARG A 1 92 ? 4.066 -30.055 0.110 1.00 85.69 92 ARG A C 1
ATOM 707 O O . ARG A 1 92 ? 3.819 -30.793 -0.835 1.00 85.69 92 ARG A O 1
ATOM 714 N N . LYS A 1 93 ? 3.113 -29.432 0.807 1.00 88.06 93 LYS A N 1
ATOM 715 C CA . LYS A 1 93 ? 1.671 -29.577 0.559 1.00 88.06 93 LYS A CA 1
ATOM 716 C C . LYS A 1 93 ? 1.115 -28.504 -0.376 1.00 88.06 93 LYS A C 1
ATOM 718 O O . LYS A 1 93 ? 0.068 -28.721 -0.967 1.00 88.06 93 LYS A O 1
ATOM 723 N N . ALA A 1 94 ? 1.812 -27.378 -0.509 1.00 82.44 94 ALA A N 1
ATOM 724 C CA . ALA A 1 94 ? 1.307 -26.182 -1.171 1.00 82.44 94 ALA A CA 1
ATOM 725 C C . ALA A 1 94 ? 1.006 -26.348 -2.669 1.00 82.44 94 ALA A C 1
ATOM 727 O O . ALA A 1 94 ? 0.249 -25.545 -3.199 1.00 82.44 94 ALA A O 1
ATOM 728 N N . ARG A 1 95 ? 1.610 -27.338 -3.355 1.00 84.12 95 ARG A N 1
ATOM 729 C CA . ARG A 1 95 ? 1.502 -27.535 -4.820 1.00 84.12 95 ARG A CA 1
ATOM 730 C C . ARG A 1 95 ? 1.598 -26.210 -5.604 1.00 84.12 95 ARG A C 1
ATOM 732 O O . ARG A 1 95 ? 0.862 -25.985 -6.557 1.00 84.12 95 ARG A O 1
ATOM 739 N N . HIS A 1 96 ? 2.483 -25.316 -5.161 1.00 86.31 96 HIS A N 1
ATOM 740 C CA . HIS A 1 96 ? 2.601 -23.978 -5.729 1.00 86.31 96 HIS A CA 1
ATOM 741 C C . HIS A 1 96 ? 3.184 -24.059 -7.156 1.00 86.31 96 HIS A C 1
ATOM 743 O O . HIS A 1 96 ? 4.169 -24.776 -7.341 1.00 86.31 96 HIS A O 1
ATOM 749 N N . PRO A 1 97 ? 2.617 -23.352 -8.156 1.00 86.06 97 PRO A N 1
ATOM 750 C CA . PRO A 1 97 ? 3.000 -23.507 -9.565 1.00 86.06 97 PRO A CA 1
ATOM 751 C C . PRO A 1 97 ? 4.391 -22.950 -9.898 1.00 86.06 97 PRO A C 1
ATOM 753 O O . PRO A 1 97 ? 4.977 -23.313 -10.914 1.00 86.06 97 PRO A O 1
ATOM 756 N N . HIS A 1 98 ? 4.935 -22.071 -9.055 1.00 89.19 98 HIS A N 1
ATOM 757 C CA . HIS A 1 98 ? 6.226 -21.433 -9.288 1.00 89.19 98 HIS A CA 1
ATOM 758 C C . HIS A 1 98 ? 7.367 -22.080 -8.499 1.00 89.19 98 HIS A C 1
ATOM 760 O O . HIS A 1 98 ? 7.182 -22.717 -7.460 1.00 89.19 98 HIS A O 1
ATOM 766 N N . THR A 1 99 ? 8.593 -21.833 -8.964 1.00 88.38 99 THR A N 1
ATOM 767 C CA . THR A 1 99 ? 9.803 -22.323 -8.299 1.00 88.38 99 THR A CA 1
ATOM 768 C C . THR A 1 99 ? 9.997 -21.665 -6.931 1.00 88.38 99 THR A C 1
ATOM 770 O O . THR A 1 99 ? 10.070 -20.439 -6.802 1.00 88.38 99 THR A O 1
ATOM 773 N N . MET A 1 100 ? 10.171 -22.504 -5.912 1.00 90.00 100 MET A N 1
ATOM 774 C CA . MET A 1 100 ? 10.470 -22.090 -4.543 1.00 90.00 100 MET A CA 1
ATOM 775 C C . MET A 1 100 ? 11.986 -21.978 -4.323 1.00 90.00 100 MET A C 1
ATOM 777 O O . MET A 1 100 ? 12.752 -22.836 -4.761 1.00 90.00 100 MET A O 1
ATOM 781 N N . LYS A 1 101 ? 12.435 -20.942 -3.606 1.00 91.62 101 LYS A N 1
ATOM 782 C CA . LYS A 1 101 ? 13.807 -20.810 -3.086 1.00 91.62 101 LYS A CA 1
ATOM 783 C C . LYS A 1 101 ? 13.820 -20.908 -1.563 1.00 91.62 101 LYS A C 1
ATOM 785 O O . LYS A 1 101 ? 12.824 -20.605 -0.904 1.00 91.62 101 LYS A O 1
ATOM 790 N N . ARG A 1 102 ? 14.959 -21.319 -1.002 1.00 91.56 102 ARG A N 1
ATOM 791 C CA . ARG A 1 102 ? 15.170 -21.314 0.449 1.00 91.56 102 ARG A CA 1
ATOM 792 C C . ARG A 1 102 ? 15.151 -19.871 0.956 1.00 91.56 102 ARG A C 1
ATOM 794 O O . ARG A 1 102 ? 15.853 -19.034 0.398 1.00 91.56 102 ARG A O 1
ATOM 801 N N . PHE A 1 103 ? 14.358 -19.620 1.989 1.00 90.06 103 PHE A N 1
ATOM 802 C CA . PHE A 1 103 ? 14.266 -18.337 2.673 1.00 90.06 103 PHE A CA 1
ATOM 803 C C . PHE A 1 103 ? 15.491 -18.145 3.574 1.00 90.06 103 PHE A C 1
ATOM 805 O O . PHE A 1 103 ? 15.835 -19.037 4.355 1.00 90.06 103 PHE A O 1
ATOM 812 N N . ARG A 1 104 ? 16.171 -17.009 3.430 1.00 88.19 104 ARG A N 1
ATOM 813 C CA . ARG A 1 104 ? 17.342 -16.610 4.221 1.00 88.19 104 ARG A CA 1
ATOM 814 C C . ARG A 1 104 ? 17.012 -15.376 5.053 1.00 88.19 104 ARG A C 1
ATOM 816 O O . ARG A 1 104 ? 16.136 -14.599 4.687 1.00 88.19 104 ARG A O 1
ATOM 823 N N . GLU A 1 105 ? 17.780 -15.134 6.112 1.00 83.44 105 GLU A N 1
ATOM 824 C CA . GLU A 1 105 ? 17.595 -13.923 6.927 1.00 83.44 105 GLU A CA 1
ATOM 825 C C . GLU A 1 105 ? 17.808 -12.639 6.109 1.00 83.44 105 GLU A C 1
ATOM 827 O O . GLU A 1 105 ? 17.088 -11.662 6.284 1.00 83.44 105 GLU A O 1
ATOM 832 N N . SER A 1 106 ? 18.709 -12.666 5.120 1.00 83.44 106 SER A N 1
ATOM 833 C CA . SER A 1 106 ? 18.871 -11.558 4.173 1.00 83.44 106 SER A CA 1
ATOM 834 C C . SER A 1 106 ? 17.599 -11.275 3.362 1.00 83.44 106 SER A C 1
ATOM 836 O O . SER A 1 106 ? 17.304 -10.117 3.087 1.00 83.44 106 SER A O 1
ATOM 838 N N . ASP A 1 107 ? 16.821 -12.310 3.006 1.00 83.62 107 ASP A N 1
ATOM 839 C CA . ASP A 1 107 ? 15.538 -12.125 2.316 1.00 83.62 107 ASP A CA 1
ATOM 840 C C . ASP A 1 107 ? 14.524 -11.434 3.243 1.00 83.62 107 ASP A C 1
ATOM 842 O O . ASP A 1 107 ? 13.751 -10.591 2.791 1.00 83.62 107 ASP A O 1
ATOM 846 N N . ARG A 1 108 ? 14.549 -11.736 4.551 1.00 84.06 108 ARG A N 1
ATOM 847 C CA . ARG A 1 108 ? 13.672 -11.100 5.545 1.00 84.06 108 ARG A CA 1
ATOM 848 C C . ARG A 1 108 ? 13.870 -9.590 5.575 1.00 84.06 108 ARG A C 1
ATOM 850 O O . ARG A 1 108 ? 12.884 -8.859 5.546 1.00 84.06 108 ARG A O 1
ATOM 857 N N . SER A 1 109 ? 15.117 -9.120 5.606 1.00 81.75 109 SER A N 1
ATOM 858 C CA . SER A 1 109 ? 15.416 -7.684 5.581 1.00 81.75 109 SER A CA 1
ATOM 859 C C . SER A 1 109 ? 14.867 -7.019 4.320 1.00 81.75 109 SER A C 1
ATOM 861 O O . SER A 1 109 ? 14.234 -5.970 4.417 1.00 81.75 109 SER A O 1
ATOM 863 N N . THR A 1 110 ? 15.033 -7.649 3.153 1.00 82.44 110 THR A N 1
ATOM 864 C CA . THR A 1 110 ? 14.483 -7.148 1.885 1.00 82.44 110 THR A CA 1
ATOM 865 C C . THR A 1 110 ? 12.955 -7.097 1.899 1.00 82.44 110 THR A C 1
ATOM 867 O O . THR A 1 110 ? 12.379 -6.089 1.502 1.00 82.44 110 THR A O 1
ATOM 870 N N . PHE A 1 111 ? 12.281 -8.138 2.393 1.00 81.81 111 PHE A N 1
ATOM 871 C CA . PHE A 1 111 ? 10.817 -8.164 2.467 1.00 81.81 111 PHE A CA 1
ATOM 872 C C . PHE A 1 111 ? 10.260 -7.135 3.444 1.00 81.81 111 PHE A C 1
ATOM 874 O O . PHE A 1 111 ? 9.279 -6.457 3.143 1.00 81.81 111 PHE A O 1
ATOM 881 N N . LEU A 1 112 ? 10.890 -6.986 4.609 1.00 80.50 112 LEU A N 1
ATOM 882 C CA . LEU A 1 112 ? 10.504 -5.950 5.558 1.00 80.50 112 LEU A CA 1
ATOM 883 C C . LEU A 1 112 ? 10.694 -4.566 4.941 1.00 80.50 112 LEU A C 1
ATOM 885 O O . LEU A 1 112 ? 9.790 -3.746 5.050 1.00 80.50 112 LEU A O 1
ATOM 889 N N . LEU A 1 113 ? 11.808 -4.315 4.250 1.00 82.00 113 LEU A N 1
ATOM 890 C CA . LEU A 1 113 ? 12.040 -3.050 3.555 1.00 82.00 113 LEU A CA 1
ATOM 891 C C . LEU A 1 113 ? 10.968 -2.777 2.489 1.00 82.00 113 LEU A C 1
ATOM 893 O O . LEU A 1 113 ? 10.442 -1.672 2.439 1.00 82.00 113 LEU A O 1
ATOM 897 N N . GLN A 1 114 ? 10.581 -3.777 1.692 1.00 77.94 114 GLN A N 1
ATOM 898 C CA . GLN A 1 114 ? 9.504 -3.644 0.700 1.00 77.94 114 GLN A CA 1
ATOM 899 C C . GLN A 1 114 ? 8.150 -3.304 1.336 1.00 77.94 114 GLN A C 1
ATOM 901 O O . GLN A 1 114 ? 7.451 -2.418 0.845 1.00 77.94 114 GLN A O 1
ATOM 906 N N . ARG A 1 115 ? 7.798 -3.940 2.462 1.00 80.31 115 ARG A N 1
ATOM 907 C CA . ARG A 1 115 ? 6.586 -3.596 3.225 1.00 80.31 115 ARG A CA 1
ATOM 908 C C . ARG A 1 115 ? 6.645 -2.172 3.783 1.00 80.31 115 ARG A C 1
ATOM 910 O O . ARG A 1 115 ? 5.652 -1.462 3.718 1.00 80.31 115 ARG A O 1
ATOM 917 N N . HIS A 1 116 ? 7.797 -1.726 4.286 1.00 82.88 116 HIS A N 1
ATOM 918 C CA . HIS A 1 116 ? 7.955 -0.345 4.754 1.00 82.88 116 HIS A CA 1
ATOM 919 C C . HIS A 1 116 ? 7.863 0.662 3.604 1.00 82.88 116 HIS A C 1
ATOM 921 O O . HIS A 1 116 ? 7.208 1.683 3.760 1.00 82.88 116 HIS A O 1
ATOM 927 N N . LEU A 1 117 ? 8.456 0.370 2.442 1.00 78.31 117 LEU A N 1
ATOM 928 C CA . LEU A 1 117 ? 8.345 1.221 1.253 1.00 78.31 117 LEU A CA 1
ATOM 929 C C . LEU A 1 117 ? 6.882 1.430 0.847 1.00 78.31 117 LEU A C 1
ATOM 931 O O . LEU A 1 117 ? 6.488 2.557 0.564 1.00 78.31 117 LEU A O 1
ATOM 935 N N . GLN A 1 118 ? 6.065 0.374 0.892 1.00 75.25 118 GLN A N 1
ATOM 936 C CA . GLN A 1 118 ? 4.620 0.472 0.671 1.00 75.25 118 GLN A CA 1
ATOM 937 C C . GLN A 1 118 ? 3.940 1.413 1.678 1.00 75.25 118 GLN A C 1
ATOM 939 O O . GLN A 1 118 ? 3.173 2.286 1.280 1.00 75.25 118 GLN A O 1
ATOM 944 N N . LEU A 1 119 ? 4.233 1.260 2.972 1.00 77.19 119 LEU A N 1
ATOM 945 C CA . LEU A 1 119 ? 3.577 2.033 4.034 1.00 77.19 119 LEU A CA 1
ATOM 946 C C . LEU A 1 119 ? 4.128 3.446 4.229 1.00 77.19 119 LEU A C 1
ATOM 948 O O . LEU A 1 119 ? 3.508 4.222 4.936 1.00 77.19 119 LEU A O 1
ATOM 952 N N . VAL A 1 120 ? 5.277 3.796 3.650 1.00 78.31 120 VAL A N 1
ATOM 953 C CA . VAL A 1 120 ? 5.813 5.170 3.676 1.00 78.31 120 VAL A CA 1
ATOM 954 C C . VAL A 1 120 ? 5.369 5.956 2.443 1.00 78.31 120 VAL A C 1
ATOM 956 O O . VAL A 1 120 ? 5.270 7.176 2.491 1.00 78.31 120 VAL A O 1
ATOM 959 N N . TYR A 1 121 ? 5.051 5.269 1.345 1.00 78.31 121 TYR A N 1
ATOM 960 C CA . TYR A 1 121 ? 4.645 5.903 0.090 1.00 78.31 121 TYR A CA 1
ATOM 961 C C . TYR A 1 121 ? 3.122 5.964 -0.117 1.00 78.31 121 TYR A C 1
ATOM 963 O O . TYR A 1 121 ? 2.655 6.341 -1.191 1.00 78.31 121 TYR A O 1
ATOM 971 N N . TYR A 1 122 ? 2.342 5.620 0.913 1.00 82.81 122 TYR A N 1
ATOM 972 C CA . TYR A 1 122 ? 0.875 5.586 0.906 1.00 82.81 122 TYR A CA 1
ATOM 973 C C . TYR A 1 122 ? 0.243 6.864 0.335 1.00 82.81 122 TYR A C 1
ATOM 975 O O . TYR A 1 122 ? -0.586 6.759 -0.561 1.00 82.81 122 TYR A O 1
ATOM 983 N N . ASN A 1 123 ? 0.682 8.055 0.766 1.00 80.38 123 ASN A N 1
ATOM 984 C CA . ASN A 1 123 ? 0.132 9.336 0.300 1.00 80.38 123 ASN A CA 1
ATOM 985 C C . ASN A 1 123 ? 0.235 9.514 -1.214 1.00 80.38 123 ASN A C 1
ATOM 987 O O . ASN A 1 123 ? -0.654 10.078 -1.841 1.00 80.38 123 ASN A O 1
ATOM 991 N N . HIS A 1 124 ? 1.313 9.015 -1.808 1.00 82.25 124 HIS A N 1
ATOM 992 C CA . HIS A 1 124 ? 1.482 9.070 -3.246 1.00 82.25 124 HIS A CA 1
ATOM 993 C C . HIS A 1 124 ? 0.705 7.943 -3.944 1.00 82.25 124 HIS A C 1
ATOM 995 O O . HIS A 1 124 ? 0.131 8.160 -5.002 1.00 82.25 124 HIS A O 1
ATOM 1001 N N . ILE A 1 125 ? 0.631 6.748 -3.350 1.00 78.00 125 ILE A N 1
ATOM 1002 C CA . ILE A 1 125 ? -0.118 5.601 -3.898 1.00 78.00 125 ILE A CA 1
ATOM 1003 C C . ILE A 1 125 ? -1.616 5.907 -4.027 1.00 78.00 125 ILE A C 1
ATOM 1005 O O . ILE A 1 125 ? -2.235 5.505 -5.011 1.00 78.00 125 ILE A O 1
ATOM 1009 N N . VAL A 1 126 ? -2.210 6.614 -3.059 1.00 81.69 126 VAL A N 1
ATOM 1010 C CA . VAL A 1 126 ? -3.662 6.859 -3.055 1.00 81.69 126 VAL A CA 1
ATOM 1011 C C . VAL A 1 126 ? -4.125 7.769 -4.196 1.00 81.69 126 VAL A C 1
ATOM 1013 O O . VAL A 1 126 ? -5.251 7.612 -4.662 1.00 81.69 126 VAL A O 1
ATOM 1016 N N . SER A 1 127 ? -3.266 8.663 -4.697 1.00 79.69 127 SER A N 1
ATOM 1017 C CA . SER A 1 127 ? -3.648 9.725 -5.642 1.00 79.69 127 SER A CA 1
ATOM 1018 C C . SER A 1 127 ? -2.787 9.818 -6.907 1.00 79.69 127 SER A C 1
ATOM 1020 O O . SER A 1 127 ? -3.130 10.570 -7.812 1.00 79.69 127 SER A O 1
ATOM 1022 N N . CYS A 1 128 ? -1.680 9.078 -7.028 1.00 84.25 128 CYS A N 1
ATOM 1023 C CA . CYS A 1 128 ? -0.782 9.244 -8.170 1.00 84.25 128 CYS A CA 1
ATOM 1024 C C . CYS A 1 128 ? -1.298 8.615 -9.466 1.00 84.25 128 CYS A C 1
ATOM 1026 O O . CYS A 1 128 ? -1.370 7.389 -9.599 1.00 84.25 128 CYS A O 1
ATOM 1028 N N . ASP A 1 129 ? -1.434 9.462 -10.487 1.00 80.19 129 ASP A N 1
ATOM 1029 C CA . ASP A 1 129 ? -1.798 9.076 -11.856 1.00 80.19 129 ASP A CA 1
ATOM 1030 C C . ASP A 1 129 ? -0.647 9.223 -12.868 1.00 80.19 129 ASP A C 1
ATOM 1032 O O . ASP A 1 129 ? -0.819 8.967 -14.055 1.00 80.19 129 ASP A O 1
ATOM 1036 N N . ARG A 1 130 ? 0.567 9.573 -12.413 1.00 81.00 130 ARG A N 1
ATOM 1037 C CA . ARG A 1 130 ? 1.742 9.752 -13.289 1.00 81.00 130 ARG A CA 1
ATOM 1038 C C . ARG A 1 130 ? 2.084 8.470 -14.050 1.00 81.00 130 ARG A C 1
ATOM 1040 O O . ARG A 1 130 ? 2.276 7.426 -13.428 1.00 81.00 130 ARG A O 1
ATOM 1047 N N . GLU A 1 131 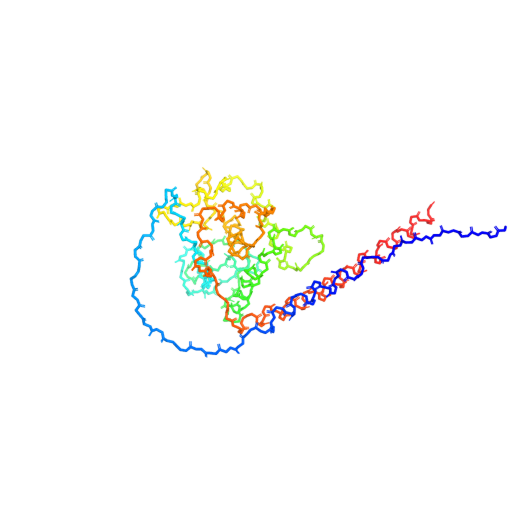? 2.229 8.536 -15.370 1.00 79.19 131 GLU A N 1
ATOM 1048 C CA . GLU A 1 131 ? 2.611 7.377 -16.193 1.00 79.19 131 GLU A CA 1
ATOM 1049 C C . GLU A 1 131 ? 3.986 6.818 -15.788 1.00 79.19 131 GLU A C 1
ATOM 1051 O O . GLU A 1 131 ? 4.146 5.616 -15.580 1.00 79.19 131 GLU A O 1
ATOM 1056 N N . ILE A 1 132 ? 4.958 7.708 -15.570 1.00 81.44 132 ILE A N 1
ATOM 1057 C CA . ILE A 1 132 ? 6.279 7.362 -15.044 1.00 81.44 132 ILE A CA 1
ATOM 1058 C C . ILE A 1 132 ? 6.335 7.725 -13.562 1.00 81.44 132 ILE A C 1
ATOM 1060 O O . ILE A 1 132 ? 6.214 8.892 -13.188 1.00 81.44 132 ILE A O 1
ATOM 1064 N N . CYS A 1 133 ? 6.575 6.727 -12.714 1.00 85.19 133 CYS A N 1
ATOM 1065 C CA . CYS A 1 133 ? 6.800 6.929 -11.287 1.00 85.19 133 CYS A CA 1
ATOM 1066 C C . CYS A 1 133 ? 7.807 5.911 -10.715 1.00 85.19 133 CYS A C 1
ATOM 1068 O O . CYS A 1 133 ? 8.340 5.058 -11.438 1.00 85.19 133 CYS A O 1
ATOM 1070 N N . LEU A 1 134 ? 8.100 6.015 -9.416 1.00 82.25 134 LEU A N 1
ATOM 1071 C CA . LEU A 1 134 ? 8.914 5.052 -8.676 1.00 82.25 134 LEU A CA 1
ATOM 1072 C C . LEU A 1 134 ? 8.323 3.646 -8.829 1.00 82.25 134 LEU A C 1
ATOM 1074 O O . LEU A 1 134 ? 7.103 3.480 -8.825 1.00 82.25 134 LEU A O 1
ATOM 1078 N N . GLU A 1 135 ? 9.172 2.623 -8.915 1.00 78.94 135 GLU A N 1
ATOM 1079 C CA . GLU A 1 135 ? 8.714 1.227 -8.981 1.00 78.94 135 GLU A CA 1
ATOM 1080 C C . GLU A 1 135 ? 7.723 0.852 -7.864 1.00 78.94 135 GLU A C 1
ATOM 1082 O O . GLU A 1 135 ? 6.706 0.227 -8.174 1.00 78.94 135 GLU A O 1
ATOM 1087 N N . PRO A 1 136 ? 7.940 1.254 -6.590 1.00 78.06 136 PRO A N 1
ATOM 1088 C CA . PRO A 1 136 ? 6.953 1.046 -5.538 1.00 78.06 136 PRO A CA 1
ATOM 1089 C C . PRO A 1 136 ? 5.587 1.646 -5.875 1.00 78.06 136 PRO A C 1
ATOM 1091 O O . PRO A 1 136 ? 4.585 0.984 -5.653 1.00 78.06 136 PRO A O 1
ATOM 1094 N N . CYS A 1 137 ? 5.525 2.844 -6.464 1.00 81.81 137 CYS A N 1
ATOM 1095 C CA . CYS A 1 137 ? 4.258 3.435 -6.900 1.00 81.81 137 CYS A CA 1
ATOM 1096 C C . CYS A 1 137 ? 3.567 2.576 -7.954 1.00 81.81 137 CYS A C 1
ATOM 1098 O O . CYS A 1 137 ? 2.378 2.303 -7.844 1.00 81.81 137 CYS A O 1
ATOM 1100 N N . LEU A 1 138 ? 4.310 2.179 -8.988 1.00 79.75 138 LEU A N 1
ATOM 1101 C CA . LEU A 1 138 ? 3.757 1.474 -10.142 1.00 79.75 138 LEU A CA 1
ATOM 1102 C C . LEU A 1 138 ? 3.207 0.105 -9.731 1.00 79.75 138 LEU A C 1
ATOM 1104 O O . LEU A 1 138 ? 2.078 -0.223 -10.078 1.00 79.75 138 LEU A O 1
ATOM 1108 N N . LYS A 1 139 ? 3.950 -0.634 -8.898 1.00 74.75 139 LYS A N 1
ATOM 1109 C CA . LYS A 1 139 ? 3.518 -1.925 -8.336 1.00 74.75 139 LYS A CA 1
ATOM 1110 C C . LYS A 1 139 ? 2.307 -1.812 -7.414 1.00 74.75 139 LYS A C 1
ATOM 1112 O O . LYS A 1 139 ? 1.553 -2.762 -7.276 1.00 74.75 139 LYS A O 1
ATOM 1117 N N . GLN A 1 140 ? 2.149 -0.678 -6.738 1.00 74.06 140 GLN A N 1
ATOM 1118 C CA . GLN A 1 140 ? 1.077 -0.461 -5.762 1.00 74.06 140 GLN A CA 1
ATOM 1119 C C . GLN A 1 140 ? -0.169 0.169 -6.391 1.00 74.06 140 GLN A C 1
ATOM 1121 O O . GLN A 1 140 ? -1.269 -0.016 -5.877 1.00 74.06 140 GLN A O 1
ATOM 1126 N N . ARG A 1 141 ? -0.025 0.878 -7.520 1.00 77.69 141 ARG A N 1
ATOM 1127 C CA . ARG A 1 141 ? -1.149 1.412 -8.303 1.00 77.69 141 ARG A CA 1
ATOM 1128 C C . ARG A 1 141 ? -2.110 0.301 -8.716 1.00 77.69 141 ARG A C 1
ATOM 1130 O O . ARG A 1 141 ? -3.316 0.534 -8.747 1.00 77.69 141 ARG A O 1
ATOM 1137 N N . GLU A 1 142 ? -1.589 -0.896 -8.977 1.00 78.56 142 GLU A N 1
ATOM 1138 C CA . GLU A 1 142 ? -2.393 -2.084 -9.275 1.00 78.56 142 GLU A CA 1
ATOM 1139 C C . GLU A 1 142 ? -3.426 -2.368 -8.178 1.00 78.56 142 GLU A C 1
ATOM 1141 O O . GLU A 1 142 ? -4.550 -2.729 -8.506 1.00 78.56 142 GLU A O 1
ATOM 1146 N N . TYR A 1 143 ? -3.118 -2.108 -6.900 1.00 82.62 143 TYR A N 1
ATOM 1147 C CA . TYR A 1 143 ? -4.076 -2.299 -5.807 1.00 82.62 143 TYR A CA 1
ATOM 1148 C C . TYR A 1 143 ? -5.225 -1.297 -5.840 1.00 82.62 143 TYR A C 1
ATOM 1150 O O . TYR A 1 143 ? -6.357 -1.688 -5.583 1.00 82.62 143 TYR A O 1
ATOM 1158 N N . ARG A 1 144 ? -4.970 -0.033 -6.204 1.00 85.00 144 ARG A N 1
ATOM 1159 C CA . ARG A 1 144 ? -6.033 0.969 -6.391 1.00 85.00 144 ARG A CA 1
ATOM 1160 C C . ARG A 1 144 ? -6.941 0.587 -7.560 1.00 85.00 144 ARG A C 1
ATOM 1162 O O . ARG A 1 144 ? -8.150 0.507 -7.399 1.00 85.00 144 ARG A O 1
ATOM 1169 N N . VAL A 1 145 ? -6.349 0.268 -8.713 1.00 86.25 145 VAL A N 1
ATOM 1170 C CA . VAL A 1 145 ? -7.097 -0.154 -9.913 1.00 86.25 145 VAL A CA 1
ATOM 1171 C C . VAL A 1 145 ? -7.900 -1.432 -9.644 1.00 86.25 145 VAL A C 1
ATOM 1173 O O . VAL A 1 145 ? -9.055 -1.559 -10.058 1.00 86.25 145 VAL A O 1
ATOM 1176 N N . HIS A 1 146 ? -7.304 -2.377 -8.916 1.00 88.50 146 HIS A N 1
ATOM 1177 C CA . HIS A 1 146 ? -7.989 -3.571 -8.448 1.00 88.50 146 HIS A CA 1
ATOM 1178 C C . HIS A 1 146 ? -9.154 -3.200 -7.530 1.00 88.50 146 HIS A C 1
ATOM 1180 O O . HIS A 1 146 ? -10.269 -3.653 -7.758 1.00 88.50 146 HIS A O 1
ATOM 1186 N N . PHE A 1 147 ? -8.937 -2.341 -6.534 1.00 88.56 147 PHE A N 1
ATOM 1187 C CA . PHE A 1 147 ? -9.981 -1.894 -5.617 1.00 88.56 147 PHE A CA 1
ATOM 1188 C C . PHE A 1 147 ? -11.165 -1.248 -6.350 1.00 88.56 147 PHE A C 1
ATOM 1190 O O . PHE A 1 147 ? -12.320 -1.489 -6.005 1.00 88.56 147 PHE A O 1
ATOM 1197 N N . ASP A 1 148 ? -10.915 -0.510 -7.431 1.00 87.62 148 ASP A N 1
ATOM 1198 C CA . ASP A 1 148 ? -11.962 0.120 -8.240 1.00 87.62 148 ASP A CA 1
ATOM 1199 C C . ASP A 1 148 ? -12.845 -0.871 -9.014 1.00 87.62 148 ASP A C 1
ATOM 1201 O O . ASP A 1 148 ? -13.997 -0.559 -9.334 1.00 87.62 148 ASP A O 1
ATOM 1205 N N . THR A 1 149 ? -12.347 -2.078 -9.274 1.00 89.12 149 THR A N 1
ATOM 1206 C CA . THR A 1 149 ? -13.010 -3.076 -10.129 1.00 89.12 149 THR A CA 1
ATOM 1207 C C . THR A 1 149 ? -13.330 -4.388 -9.413 1.00 89.12 149 THR A C 1
ATOM 1209 O O . THR A 1 149 ? -14.072 -5.215 -9.945 1.00 89.12 149 THR A O 1
ATOM 1212 N N . CYS A 1 150 ? -12.817 -4.584 -8.197 1.00 87.00 150 CYS A N 1
ATOM 1213 C CA . CYS A 1 150 ? -12.923 -5.842 -7.477 1.00 87.00 150 CYS A CA 1
ATOM 1214 C C . CYS A 1 150 ? -14.371 -6.118 -7.036 1.00 87.00 150 CYS A C 1
ATOM 1216 O O . CYS A 1 150 ? -14.969 -5.302 -6.325 1.00 87.00 150 CYS A O 1
ATOM 1218 N N . PRO A 1 151 ? -14.947 -7.282 -7.396 1.00 85.00 151 PRO A N 1
ATOM 1219 C CA . PRO A 1 151 ? -16.290 -7.660 -6.963 1.00 85.00 151 PRO A CA 1
ATOM 1220 C C . PRO A 1 151 ? -16.360 -7.945 -5.457 1.00 85.00 151 PRO A C 1
ATOM 1222 O O . PRO A 1 151 ? -17.418 -7.763 -4.856 1.00 85.00 151 PRO A O 1
ATOM 1225 N N . CYS A 1 152 ? -15.235 -8.341 -4.852 1.00 84.06 152 CYS A N 1
ATOM 1226 C CA . CYS A 1 152 ? -15.115 -8.644 -3.428 1.00 84.06 152 CYS A CA 1
ATOM 1227 C C . CYS A 1 152 ? -14.829 -7.403 -2.576 1.00 84.06 152 CYS A C 1
ATOM 1229 O O . CYS A 1 152 ? -14.730 -7.532 -1.362 1.00 84.06 152 CYS A O 1
ATOM 1231 N N . ARG A 1 153 ? -14.695 -6.204 -3.168 1.00 86.31 153 ARG A N 1
ATOM 1232 C CA . ARG A 1 153 ? -14.385 -4.995 -2.397 1.00 86.31 153 ARG A CA 1
ATOM 1233 C C . ARG A 1 153 ? -15.510 -4.656 -1.405 1.00 86.31 153 ARG A C 1
ATOM 1235 O O . ARG A 1 153 ? -16.691 -4.782 -1.759 1.00 86.31 153 ARG A O 1
ATOM 1242 N N . PRO A 1 154 ? -15.189 -4.140 -0.210 1.00 86.38 154 PRO A N 1
ATOM 1243 C CA . PRO A 1 154 ? -16.192 -3.509 0.638 1.00 86.38 154 PRO A CA 1
ATOM 1244 C C . PRO A 1 154 ? -16.724 -2.231 -0.035 1.00 86.38 154 PRO A C 1
ATOM 1246 O O . PRO A 1 154 ? -16.010 -1.556 -0.779 1.00 86.38 154 PRO A O 1
ATOM 1249 N N . ARG A 1 155 ? -18.011 -1.925 0.152 1.00 86.44 155 ARG A N 1
ATOM 1250 C CA . ARG A 1 155 ? -18.694 -0.792 -0.497 1.00 86.44 155 ARG A CA 1
ATOM 1251 C C . ARG A 1 155 ? -18.575 0.490 0.319 1.00 86.44 155 ARG A C 1
ATOM 1253 O O . ARG A 1 155 ? -18.606 1.565 -0.274 1.00 86.44 155 ARG A O 1
ATOM 1260 N N . SER A 1 156 ? -18.408 0.365 1.631 1.00 88.69 156 SER A N 1
ATOM 1261 C CA . SER A 1 156 ? -18.233 1.468 2.575 1.00 88.69 156 SER A CA 1
ATOM 1262 C C . SER A 1 156 ? -17.199 1.137 3.652 1.00 88.69 156 SER A C 1
ATOM 1264 O O . SER A 1 156 ? -16.840 -0.028 3.853 1.00 88.69 156 SER A O 1
ATOM 1266 N N . VAL A 1 157 ? -16.769 2.154 4.401 1.00 90.06 157 VAL A N 1
ATOM 1267 C CA . VAL A 1 157 ? -15.924 1.985 5.593 1.00 90.06 157 VAL A CA 1
ATOM 1268 C C . VAL A 1 157 ? -16.658 1.195 6.684 1.00 90.06 157 VAL A C 1
ATOM 1270 O O . VAL A 1 157 ? -16.027 0.513 7.487 1.00 90.06 157 VAL A O 1
ATOM 1273 N N . HIS A 1 158 ? -17.990 1.222 6.709 1.00 88.50 158 HIS A N 1
ATOM 1274 C CA . HIS A 1 158 ? -18.770 0.452 7.677 1.00 88.50 158 HIS A CA 1
ATOM 1275 C C . HIS A 1 158 ? -18.728 -1.059 7.429 1.00 88.50 158 HIS A C 1
ATOM 1277 O O . HIS A 1 158 ? -18.777 -1.825 8.390 1.00 88.50 158 HIS A O 1
ATOM 1283 N N . ASP A 1 159 ? -18.556 -1.495 6.180 1.00 86.31 159 ASP A N 1
ATOM 1284 C CA . ASP A 1 159 ? -18.529 -2.922 5.824 1.00 86.31 159 ASP A CA 1
ATOM 1285 C C . ASP A 1 159 ? -17.303 -3.651 6.394 1.00 86.31 159 ASP A C 1
ATOM 1287 O O . ASP A 1 159 ? -17.322 -4.868 6.571 1.00 86.31 159 ASP A O 1
ATOM 1291 N N . ILE A 1 160 ? -16.234 -2.909 6.690 1.00 87.31 160 ILE A N 1
ATOM 1292 C CA . ILE A 1 160 ? -14.989 -3.454 7.244 1.00 87.31 160 ILE A CA 1
ATOM 1293 C C . ILE A 1 160 ? -14.937 -3.387 8.772 1.00 87.31 160 ILE A C 1
ATOM 1295 O O . ILE A 1 160 ? -13.932 -3.788 9.357 1.00 87.31 160 ILE A O 1
ATOM 1299 N N . ILE A 1 161 ? -15.988 -2.890 9.431 1.00 88.56 161 ILE A N 1
ATOM 1300 C CA . ILE A 1 161 ? -16.067 -2.796 10.891 1.00 88.56 161 ILE A CA 1
ATOM 1301 C C . ILE A 1 161 ? -16.889 -3.970 11.421 1.00 88.56 161 ILE A C 1
ATOM 1303 O O . ILE A 1 161 ? -18.101 -4.038 11.236 1.00 88.56 161 ILE A O 1
ATOM 1307 N N . VAL A 1 162 ? -16.232 -4.878 12.137 1.00 83.62 162 VAL A N 1
ATOM 1308 C CA . VAL A 1 162 ? -16.856 -6.049 12.765 1.00 83.62 162 VAL A CA 1
ATOM 1309 C C . VAL A 1 162 ? -16.492 -6.058 14.241 1.00 83.62 162 VAL A C 1
ATOM 1311 O O . VAL A 1 162 ? -15.321 -5.935 14.592 1.00 83.62 162 VAL A O 1
ATOM 1314 N N . ASP A 1 163 ? -17.498 -6.145 15.113 1.00 83.75 163 ASP A N 1
ATOM 1315 C CA . ASP A 1 163 ? -17.329 -6.126 16.575 1.00 83.75 163 ASP A CA 1
ATOM 1316 C C . ASP A 1 163 ? -16.491 -4.933 17.085 1.00 83.75 163 ASP A C 1
ATOM 1318 O O . ASP A 1 163 ? -15.710 -5.033 18.032 1.00 83.75 163 ASP A O 1
ATOM 1322 N N . GLY A 1 164 ? -16.635 -3.780 16.422 1.00 80.44 164 GLY A N 1
ATOM 1323 C CA . GLY A 1 164 ? -15.893 -2.557 16.739 1.00 80.44 164 GLY A CA 1
ATOM 1324 C C . GLY A 1 164 ? -14.425 -2.563 16.296 1.00 80.44 164 GLY A C 1
ATOM 1325 O O . GLY A 1 164 ? -13.677 -1.669 16.689 1.00 80.44 164 GLY A O 1
ATOM 1326 N N . GLN A 1 165 ? -14.001 -3.537 15.487 1.00 80.94 165 GLN A N 1
ATOM 1327 C CA . GLN A 1 165 ? -12.649 -3.639 14.937 1.00 80.94 165 GLN A CA 1
ATOM 1328 C C . GLN A 1 165 ? -12.649 -3.585 13.412 1.00 80.94 165 GLN A C 1
ATOM 1330 O O . GLN A 1 165 ? -13.571 -4.062 12.757 1.00 80.94 165 GLN A O 1
ATOM 1335 N N . VAL A 1 166 ? -11.580 -3.027 12.844 1.00 84.69 166 VAL A N 1
ATOM 1336 C CA . VAL A 1 166 ? -11.384 -2.976 11.391 1.00 84.69 166 VAL A CA 1
ATOM 1337 C C . VAL A 1 166 ? -10.771 -4.282 10.898 1.00 84.69 166 VAL A C 1
ATOM 1339 O O . VAL A 1 166 ? -9.721 -4.706 11.388 1.00 84.69 166 VAL A O 1
ATOM 1342 N N . ARG A 1 167 ? -11.391 -4.888 9.888 1.00 81.62 167 ARG A N 1
ATOM 1343 C CA . ARG A 1 167 ? -10.855 -6.032 9.152 1.00 81.62 167 ARG A CA 1
ATOM 1344 C C . ARG A 1 167 ? -10.094 -5.562 7.910 1.00 81.62 167 ARG A C 1
ATOM 1346 O O . ARG A 1 167 ? -10.598 -4.781 7.110 1.00 81.62 167 ARG A O 1
ATOM 1353 N N . PHE A 1 168 ? -8.863 -6.051 7.759 1.00 73.69 168 PHE A N 1
ATOM 1354 C CA . PHE A 1 168 ? -7.965 -5.747 6.629 1.00 73.69 168 PHE A CA 1
ATOM 1355 C C . PHE A 1 168 ? -7.791 -6.925 5.666 1.00 73.69 168 PHE A C 1
ATOM 1357 O O . PHE A 1 168 ? -6.929 -6.900 4.797 1.00 73.69 168 PHE A O 1
ATOM 1364 N N . ASP A 1 169 ? -8.573 -7.981 5.830 1.00 63.81 169 ASP A N 1
ATOM 1365 C CA . ASP A 1 169 ? -8.643 -9.114 4.902 1.00 63.81 169 ASP A CA 1
ATOM 1366 C C . ASP A 1 169 ? -9.336 -8.749 3.580 1.00 63.81 169 ASP A C 1
ATOM 1368 O O . ASP A 1 169 ? -9.354 -9.560 2.658 1.00 63.81 169 ASP A O 1
ATOM 1372 N N . GLY A 1 170 ? -9.871 -7.528 3.464 1.00 55.09 170 GLY A N 1
ATOM 1373 C CA . GLY A 1 170 ? -10.559 -7.055 2.268 1.00 55.09 170 GLY A CA 1
ATOM 1374 C C . GLY A 1 170 ? -11.865 -7.800 2.011 1.00 55.09 170 GLY A C 1
ATOM 1375 O O . GLY A 1 170 ? -12.317 -7.817 0.870 1.00 55.09 170 GLY A O 1
ATOM 1376 N N . THR A 1 171 ? -12.453 -8.421 3.039 1.00 50.31 171 THR A N 1
ATOM 1377 C CA . THR A 1 171 ? -13.747 -9.090 2.927 1.00 50.31 171 THR A CA 1
ATOM 1378 C C . THR A 1 171 ? -14.839 -8.052 2.662 1.00 50.31 171 THR A C 1
ATOM 1380 O O . THR A 1 171 ? -15.130 -7.213 3.515 1.00 50.31 171 THR A O 1
ATOM 1383 N N . GLY A 1 172 ? -15.445 -8.090 1.476 1.00 51.94 172 GLY A N 1
ATOM 1384 C CA . GLY A 1 172 ? -16.590 -7.250 1.118 1.00 51.94 172 GLY A CA 1
ATOM 1385 C C . GLY A 1 172 ? -17.906 -8.020 1.030 1.00 51.94 172 GLY A C 1
ATOM 1386 O O . GLY A 1 172 ? -18.107 -9.042 1.686 1.00 51.94 172 GLY A O 1
ATOM 1387 N N . PHE A 1 173 ? -18.809 -7.522 0.179 1.00 40.25 173 PHE A N 1
ATOM 1388 C CA . PHE A 1 173 ? -20.194 -7.996 0.022 1.00 40.25 173 PHE A CA 1
ATOM 1389 C C . PHE A 1 173 ? -20.330 -9.504 -0.269 1.00 40.25 173 PHE A C 1
ATOM 1391 O O . PHE A 1 173 ? -21.343 -10.109 0.068 1.00 40.25 173 PHE A O 1
ATOM 1398 N N . THR A 1 174 ? -19.324 -10.123 -0.891 1.00 55.78 174 THR A N 1
ATOM 1399 C CA . THR A 1 174 ? -19.323 -11.551 -1.250 1.00 55.78 174 THR A CA 1
ATOM 1400 C C . THR A 1 174 ? -18.765 -12.469 -0.158 1.00 55.78 174 THR A C 1
ATOM 1402 O O . THR A 1 174 ? -18.750 -13.680 -0.352 1.00 55.78 174 THR A O 1
ATOM 1405 N N . HIS A 1 175 ? -18.325 -11.928 0.985 1.00 57.19 175 HIS A N 1
ATOM 1406 C CA . HIS A 1 175 ? -17.672 -12.666 2.077 1.00 57.19 175 HIS A CA 1
ATOM 1407 C C . HIS A 1 175 ? -16.387 -13.425 1.683 1.00 57.19 175 HIS A C 1
ATOM 1409 O O . HIS A 1 175 ? -15.951 -14.315 2.413 1.00 57.19 175 HIS A O 1
ATOM 1415 N N . GLU A 1 176 ? -15.758 -13.061 0.563 1.00 66.69 176 GLU A N 1
ATOM 1416 C CA . GLU A 1 176 ? -14.452 -13.584 0.150 1.00 66.69 176 GLU A CA 1
ATOM 1417 C C . GLU A 1 176 ? -13.329 -12.609 0.517 1.00 66.69 176 GLU A C 1
ATOM 1419 O O . GLU A 1 176 ? -13.443 -11.404 0.282 1.00 66.69 176 GLU A O 1
ATOM 1424 N N . ASP A 1 177 ? -12.235 -13.137 1.069 1.00 72.75 177 ASP A N 1
ATOM 1425 C CA . ASP A 1 177 ? -11.066 -12.347 1.461 1.00 72.75 177 ASP A CA 1
ATOM 1426 C C . ASP A 1 177 ? -10.272 -11.907 0.224 1.00 72.75 177 ASP A C 1
ATOM 1428 O O . ASP A 1 177 ? -9.888 -12.721 -0.622 1.00 72.75 177 ASP A O 1
ATOM 1432 N N . CYS A 1 178 ? -9.969 -10.613 0.145 1.00 81.50 178 CYS A N 1
ATOM 1433 C CA . CYS A 1 178 ? -9.179 -10.021 -0.919 1.00 81.50 178 CYS A CA 1
ATOM 1434 C C . CYS A 1 178 ? -7.979 -9.252 -0.353 1.00 81.50 178 CYS A C 1
ATOM 1436 O O . CYS A 1 178 ? -8.077 -8.099 0.073 1.00 81.50 178 CYS A O 1
ATOM 1438 N N . VAL A 1 179 ? -6.807 -9.890 -0.414 1.00 78.94 179 VAL A N 1
ATOM 1439 C CA . VAL A 1 179 ? -5.547 -9.330 0.099 1.00 78.94 179 VAL A CA 1
ATOM 1440 C C . VAL A 1 179 ? -5.215 -7.984 -0.547 1.00 78.94 179 VAL A C 1
ATOM 1442 O O . VAL A 1 179 ? -4.818 -7.059 0.156 1.00 78.94 179 VAL A O 1
ATOM 1445 N N . ASP A 1 180 ? -5.415 -7.850 -1.857 1.00 83.69 180 ASP A N 1
ATOM 1446 C CA . ASP A 1 180 ? -5.104 -6.624 -2.600 1.00 83.69 180 ASP A CA 1
ATOM 1447 C C . ASP A 1 180 ? -5.984 -5.449 -2.146 1.00 83.69 180 ASP A C 1
ATOM 1449 O O . ASP A 1 180 ? -5.481 -4.348 -1.905 1.00 83.69 180 ASP A O 1
ATOM 1453 N N . CYS A 1 181 ? -7.281 -5.700 -1.923 1.00 86.56 181 CYS A N 1
ATOM 1454 C CA . CYS A 1 181 ? -8.184 -4.710 -1.338 1.00 86.56 181 CYS A CA 1
ATOM 1455 C C . CYS A 1 181 ? -7.754 -4.331 0.085 1.00 86.56 181 CYS A C 1
ATOM 1457 O O . CYS A 1 181 ? -7.697 -3.149 0.418 1.00 86.56 181 CYS A O 1
ATOM 1459 N N . GLY A 1 182 ? -7.393 -5.314 0.911 1.00 85.62 182 GLY A N 1
ATOM 1460 C CA . GLY A 1 182 ? -6.880 -5.090 2.263 1.00 85.62 182 GLY A CA 1
ATOM 1461 C C . GLY A 1 182 ? -5.626 -4.211 2.313 1.00 85.62 182 GLY A C 1
ATOM 1462 O O . GLY A 1 182 ? -5.509 -3.307 3.148 1.00 85.62 182 GLY A O 1
ATOM 1463 N N . LEU A 1 183 ? -4.696 -4.426 1.378 1.00 83.25 183 LEU A N 1
ATOM 1464 C CA . LEU A 1 183 ? -3.489 -3.612 1.232 1.00 83.25 183 LEU A CA 1
ATOM 1465 C C . LEU A 1 183 ? -3.814 -2.169 0.836 1.00 83.25 183 LEU A C 1
ATOM 1467 O O . LEU A 1 183 ? -3.233 -1.248 1.410 1.00 83.25 183 LEU A O 1
ATOM 1471 N N . TYR A 1 184 ? -4.754 -1.954 -0.088 1.00 87.81 184 TYR A N 1
ATOM 1472 C CA . TYR A 1 184 ? -5.156 -0.599 -0.466 1.00 87.81 184 TYR A CA 1
ATOM 1473 C C . TYR A 1 184 ? -5.880 0.130 0.675 1.00 87.81 184 TYR A C 1
ATOM 1475 O O . TYR A 1 184 ? -5.532 1.266 0.989 1.00 87.81 184 TYR A O 1
ATOM 1483 N N . ILE A 1 185 ? -6.793 -0.546 1.384 1.00 90.38 185 ILE A N 1
ATOM 1484 C CA . ILE A 1 185 ? -7.466 -0.010 2.583 1.00 90.38 185 ILE A CA 1
ATOM 1485 C C . ILE A 1 185 ? -6.443 0.406 3.648 1.00 90.38 185 ILE A C 1
ATOM 1487 O O . ILE A 1 185 ? -6.594 1.450 4.280 1.00 90.38 185 ILE A O 1
ATOM 1491 N N . THR A 1 186 ? -5.364 -0.364 3.814 1.00 88.75 186 THR A N 1
ATOM 1492 C CA . THR A 1 186 ? -4.256 -0.003 4.715 1.00 88.75 186 THR A CA 1
ATOM 1493 C C . THR A 1 186 ? -3.642 1.348 4.330 1.00 88.75 186 THR A C 1
ATOM 1495 O O . THR A 1 186 ? -3.429 2.193 5.199 1.00 88.75 186 THR A O 1
ATOM 1498 N N . CYS A 1 187 ? -3.397 1.591 3.038 1.00 89.06 187 CYS A N 1
ATOM 1499 C CA . CYS A 1 187 ? -2.899 2.880 2.550 1.00 89.06 187 CYS A CA 1
ATOM 1500 C C . CYS A 1 187 ? -3.902 4.022 2.777 1.00 89.06 187 CYS A C 1
ATOM 1502 O O . CYS A 1 187 ? -3.478 5.121 3.128 1.00 89.06 187 CYS A O 1
ATOM 1504 N N . LEU A 1 188 ? -5.206 3.766 2.624 1.00 91.25 188 LEU A N 1
ATOM 1505 C CA . LEU A 1 188 ? -6.260 4.755 2.885 1.00 91.25 188 LEU A CA 1
ATOM 1506 C C . LEU A 1 188 ? -6.307 5.171 4.361 1.00 91.25 188 LEU A C 1
ATOM 1508 O O . LEU A 1 188 ? -6.389 6.362 4.644 1.00 91.25 188 LEU A O 1
ATOM 1512 N N . PHE A 1 189 ? -6.174 4.226 5.299 1.00 92.56 189 PHE A N 1
ATOM 1513 C CA . PHE A 1 189 ? -6.118 4.541 6.733 1.00 92.56 189 PHE A CA 1
ATOM 1514 C C . PHE A 1 189 ? -4.901 5.388 7.101 1.00 92.56 189 PHE A C 1
ATOM 1516 O O . PHE A 1 189 ? -5.036 6.352 7.851 1.00 92.56 189 PHE A O 1
ATOM 1523 N N . LEU A 1 190 ? -3.722 5.048 6.570 1.00 90.94 190 LEU A N 1
ATOM 1524 C CA . LEU A 1 190 ? -2.515 5.852 6.778 1.00 90.94 190 LEU A CA 1
ATOM 1525 C C . LEU A 1 190 ? -2.697 7.262 6.212 1.00 90.94 190 LEU A C 1
ATOM 1527 O O . LEU A 1 190 ? -2.399 8.242 6.886 1.00 90.94 190 LEU A O 1
ATOM 1531 N N . HIS A 1 191 ? -3.260 7.364 5.007 1.00 91.38 191 HIS A N 1
ATOM 1532 C CA . HIS A 1 191 ? -3.556 8.647 4.384 1.00 91.38 191 HIS A CA 1
ATOM 1533 C C . HIS A 1 191 ? -4.518 9.477 5.236 1.00 91.38 191 HIS A C 1
ATOM 1535 O O . HIS A 1 191 ? -4.233 10.632 5.527 1.00 91.38 191 HIS A O 1
ATOM 1541 N N . ALA A 1 192 ? -5.624 8.889 5.687 1.00 93.12 192 ALA A N 1
ATOM 1542 C CA . ALA A 1 192 ? -6.623 9.564 6.507 1.00 93.12 192 ALA A CA 1
ATOM 1543 C C . ALA A 1 192 ? -6.095 9.998 7.890 1.00 93.12 192 ALA A C 1
ATOM 1545 O O . ALA A 1 192 ? -6.564 11.009 8.408 1.00 93.12 192 ALA A O 1
ATOM 1546 N N . ASN A 1 193 ? -5.130 9.273 8.475 1.00 92.88 193 ASN A N 1
ATOM 1547 C CA . ASN A 1 193 ? -4.497 9.638 9.749 1.00 92.88 193 ASN A CA 1
ATOM 1548 C C . ASN A 1 193 ? -3.696 10.945 9.635 1.00 92.88 193 ASN A C 1
ATOM 1550 O O . ASN A 1 193 ? -3.782 11.797 10.518 1.00 92.88 193 ASN A O 1
ATOM 1554 N N . ASP A 1 194 ? -2.992 11.130 8.515 1.00 90.31 194 ASP A N 1
ATOM 1555 C CA . ASP A 1 194 ? -2.115 12.287 8.302 1.00 90.31 194 ASP A CA 1
ATOM 1556 C C . ASP A 1 194 ? -2.779 13.421 7.497 1.00 90.31 194 ASP A C 1
ATOM 1558 O O . ASP A 1 194 ? -2.334 14.568 7.542 1.00 90.31 194 ASP A O 1
ATOM 1562 N N . CYS A 1 195 ? -3.857 13.139 6.761 1.00 91.25 195 CYS A N 1
ATOM 1563 C CA . CYS A 1 195 ? -4.524 14.117 5.906 1.00 91.25 195 CYS A CA 1
ATOM 1564 C C . CYS A 1 195 ? -5.231 15.211 6.720 1.00 91.25 195 CYS A C 1
ATOM 1566 O O . CYS A 1 195 ? -6.132 14.944 7.519 1.00 91.25 195 CYS A O 1
ATOM 1568 N N . LYS A 1 196 ? -4.865 16.471 6.454 1.00 89.75 196 LYS A N 1
ATOM 1569 C CA . LYS A 1 196 ? -5.476 17.666 7.061 1.00 89.75 196 LYS A CA 1
ATOM 1570 C C . LYS A 1 196 ? -6.348 18.478 6.096 1.00 89.75 196 LYS A C 1
ATOM 1572 O O . LYS A 1 196 ? -6.884 19.508 6.487 1.00 89.75 196 LYS A O 1
ATOM 1577 N N . ALA A 1 197 ? -6.519 18.022 4.852 1.00 90.00 197 ALA A N 1
ATOM 1578 C CA . ALA A 1 197 ? -7.362 18.709 3.874 1.00 90.00 197 ALA A CA 1
ATOM 1579 C C . ALA A 1 197 ? -8.834 18.705 4.317 1.00 90.00 197 ALA A C 1
ATOM 1581 O O . ALA A 1 197 ? -9.335 17.675 4.762 1.00 90.00 197 ALA A O 1
ATOM 1582 N N . GLU A 1 198 ? -9.547 19.823 4.175 1.00 89.31 198 GLU A N 1
ATOM 1583 C CA . GLU A 1 198 ? -10.982 19.883 4.502 1.00 89.31 198 GLU A CA 1
ATOM 1584 C C . GLU A 1 198 ? -11.811 18.967 3.594 1.00 89.31 198 GLU A C 1
ATOM 1586 O O . GLU A 1 198 ? -12.673 18.234 4.071 1.00 89.31 198 GLU A O 1
ATOM 1591 N N . GLN A 1 199 ? -11.501 18.963 2.295 1.00 90.31 199 GLN A N 1
ATOM 1592 C CA . GLN A 1 199 ? -12.082 18.054 1.312 1.00 90.31 199 GLN A CA 1
ATOM 1593 C C . GLN A 1 199 ? -10.967 17.326 0.577 1.00 90.31 199 GLN A C 1
ATOM 1595 O O . GLN A 1 199 ? -10.292 17.885 -0.287 1.00 90.31 199 GLN A O 1
ATOM 1600 N N . CYS A 1 200 ? -10.758 16.063 0.938 1.00 90.38 200 CYS A N 1
ATOM 1601 C CA . CYS A 1 200 ? -9.770 15.233 0.274 1.00 90.38 200 CYS A CA 1
ATOM 1602 C C . CYS A 1 200 ? -10.400 14.468 -0.905 1.00 90.38 200 CYS A C 1
ATOM 1604 O O . CYS A 1 200 ? -11.452 13.851 -0.713 1.00 90.38 200 CYS A O 1
ATOM 1606 N N . PRO A 1 201 ? -9.771 14.453 -2.099 1.00 88.75 201 PRO A N 1
ATOM 1607 C CA . PRO A 1 201 ? -10.244 13.662 -3.237 1.00 88.75 201 PRO A CA 1
ATOM 1608 C C . PRO A 1 201 ? -9.923 12.165 -3.108 1.00 88.75 201 PRO A C 1
ATOM 1610 O O . PRO A 1 201 ? -10.447 11.362 -3.878 1.00 88.75 201 PRO A O 1
ATOM 1613 N N . ALA A 1 202 ? -9.054 11.770 -2.169 1.00 87.94 202 ALA A N 1
ATOM 1614 C CA . ALA A 1 202 ? -8.723 10.367 -1.960 1.00 87.94 202 ALA A CA 1
ATOM 1615 C C . ALA A 1 202 ? -9.951 9.591 -1.468 1.00 87.94 202 ALA A C 1
ATOM 1617 O O . ALA A 1 202 ? -10.647 10.008 -0.535 1.00 87.94 202 ALA A O 1
ATOM 1618 N N . GLN A 1 203 ? -10.192 8.436 -2.088 1.00 88.31 203 GLN A N 1
ATOM 1619 C CA . GLN A 1 203 ? -11.319 7.570 -1.765 1.00 88.31 203 GLN A CA 1
ATOM 1620 C C . GLN A 1 203 ? -11.348 7.238 -0.268 1.00 88.31 203 GLN A C 1
ATOM 1622 O O . GLN A 1 203 ? -10.319 6.944 0.330 1.00 88.31 203 GLN A O 1
ATOM 1627 N N . TRP A 1 204 ? -12.533 7.307 0.341 1.00 92.25 204 TRP A N 1
ATOM 1628 C CA . TRP A 1 204 ? -12.773 7.033 1.767 1.00 92.25 204 TRP A CA 1
ATOM 1629 C C . TRP A 1 204 ? -12.001 7.904 2.771 1.00 92.25 204 TRP A C 1
ATOM 1631 O O . TRP A 1 204 ? -12.193 7.724 3.967 1.00 92.25 204 TRP A O 1
ATOM 1641 N N . CYS A 1 205 ? -11.188 8.880 2.354 1.00 94.00 205 CYS A N 1
ATOM 1642 C CA . CYS A 1 205 ? -10.429 9.712 3.294 1.00 94.00 205 CYS A CA 1
ATOM 1643 C C . CYS A 1 205 ? -11.352 10.510 4.229 1.00 94.00 205 CYS A C 1
ATOM 1645 O O . CYS A 1 205 ? -11.198 10.457 5.449 1.00 94.00 205 CYS A O 1
ATOM 1647 N N . ASN A 1 206 ? -12.354 11.193 3.666 1.00 93.56 206 ASN A N 1
ATOM 1648 C CA . ASN A 1 206 ? -13.310 11.974 4.457 1.00 93.56 206 ASN A CA 1
ATOM 1649 C C . ASN A 1 206 ? -14.184 11.056 5.332 1.00 93.56 206 ASN A C 1
ATOM 1651 O O . ASN A 1 206 ? -14.273 11.274 6.534 1.00 93.56 206 ASN A O 1
ATOM 1655 N N . GLU A 1 207 ? -14.719 9.969 4.763 1.00 93.81 207 GLU A N 1
ATOM 1656 C CA . GLU A 1 207 ? -15.531 8.975 5.488 1.00 93.81 207 GLU A CA 1
ATOM 1657 C C . GLU A 1 207 ? -14.759 8.354 6.666 1.00 93.81 207 GLU A C 1
ATOM 1659 O O . GLU A 1 207 ? -15.259 8.284 7.786 1.00 93.81 207 GLU A O 1
ATOM 1664 N N . MET A 1 208 ? -13.496 7.968 6.469 1.00 94.50 208 MET A N 1
ATOM 1665 C CA . MET A 1 208 ? -12.652 7.451 7.547 1.00 94.50 208 MET A CA 1
ATOM 1666 C C . MET A 1 208 ? -12.419 8.492 8.647 1.00 94.50 208 MET A C 1
ATOM 1668 O O . MET A 1 208 ? -12.439 8.139 9.824 1.00 94.50 208 MET A O 1
ATOM 1672 N N . ARG A 1 209 ? -12.215 9.767 8.297 1.00 93.56 209 ARG A N 1
ATOM 1673 C CA . ARG A 1 209 ? -12.040 10.857 9.275 1.00 93.56 209 ARG A CA 1
ATOM 1674 C C . ARG A 1 209 ? -13.337 11.216 10.003 1.00 93.56 209 ARG A C 1
ATOM 1676 O O . ARG A 1 209 ? -13.286 11.742 11.117 1.00 93.56 209 ARG A O 1
ATOM 1683 N N . GLU A 1 210 ? -14.493 10.926 9.417 1.00 92.88 210 GLU A N 1
ATOM 1684 C CA . GLU A 1 210 ? -15.800 11.040 10.070 1.00 92.88 210 GLU A CA 1
ATOM 1685 C C . GLU A 1 210 ? -16.037 9.888 11.054 1.00 92.88 210 GLU A C 1
ATOM 1687 O O . GLU A 1 210 ? -16.455 10.129 12.187 1.00 92.88 210 GLU A O 1
ATOM 1692 N N . VAL A 1 211 ? -15.711 8.656 10.655 1.00 93.25 211 VAL A N 1
ATOM 1693 C CA . VAL A 1 211 ? -15.954 7.437 11.444 1.00 93.25 211 VAL A CA 1
ATOM 1694 C C . VAL A 1 211 ? -14.936 7.248 12.574 1.00 93.25 211 VAL A C 1
ATOM 1696 O O . VAL A 1 211 ? -15.305 6.808 13.668 1.00 93.25 211 VAL A O 1
ATOM 1699 N N . PHE A 1 212 ? -13.662 7.569 12.335 1.00 93.31 212 PHE A N 1
ATOM 1700 C CA . PHE A 1 212 ? -12.566 7.312 13.269 1.00 93.31 212 PHE A CA 1
ATOM 1701 C C . PHE A 1 212 ? -11.962 8.588 13.851 1.00 93.31 212 PHE A C 1
ATOM 1703 O O . PHE A 1 212 ? -11.834 9.618 13.191 1.00 93.31 212 PHE A O 1
ATOM 1710 N N . ASP A 1 213 ? -11.532 8.489 15.105 1.00 92.38 213 ASP A N 1
ATOM 1711 C CA . ASP A 1 213 ? -10.775 9.521 15.803 1.00 92.38 213 ASP A CA 1
ATOM 1712 C C . ASP A 1 213 ? -9.301 9.484 15.371 1.00 92.38 213 ASP A C 1
ATOM 1714 O O . ASP A 1 213 ? -8.429 8.957 16.069 1.00 92.38 213 ASP A O 1
ATOM 1718 N N . MET A 1 214 ? -9.045 9.989 14.163 1.00 90.94 214 MET A N 1
ATOM 1719 C CA . MET A 1 214 ? -7.721 9.981 13.539 1.00 90.94 214 MET A CA 1
ATOM 1720 C C . MET A 1 214 ? -6.690 10.840 14.279 1.00 90.94 214 MET A C 1
ATOM 1722 O O . MET A 1 214 ? -5.503 10.572 14.150 1.00 90.94 214 MET A O 1
ATOM 1726 N N . ASP A 1 215 ? -7.104 11.828 15.072 1.00 87.06 215 ASP A N 1
ATOM 1727 C CA . ASP A 1 215 ? -6.172 12.717 15.775 1.00 87.06 215 ASP A CA 1
ATOM 1728 C C . ASP A 1 215 ? -5.725 12.147 17.137 1.00 87.06 215 ASP A C 1
ATOM 1730 O O . ASP A 1 215 ? -4.719 12.580 17.693 1.00 87.06 215 ASP A O 1
ATOM 1734 N N . SER A 1 216 ? -6.423 11.132 17.664 1.00 84.62 216 SER A N 1
ATOM 1735 C CA . SER A 1 216 ? -6.135 10.550 18.986 1.00 84.62 216 SER A CA 1
ATOM 1736 C C . SER A 1 216 ? -4.787 9.837 19.113 1.00 84.62 216 SER A C 1
ATOM 1738 O O . SER A 1 216 ? -4.267 9.703 20.223 1.00 84.62 216 SER A O 1
ATOM 1740 N N . LYS A 1 217 ? -4.235 9.310 18.013 1.00 81.88 217 LYS A N 1
ATOM 1741 C CA . LYS A 1 217 ? -2.964 8.575 18.016 1.00 81.88 217 LYS A CA 1
ATOM 1742 C C . LYS A 1 217 ? -2.384 8.420 16.615 1.00 81.88 217 LYS A C 1
ATOM 1744 O O . LYS A 1 217 ? -3.114 8.260 15.636 1.00 81.88 217 LYS A O 1
ATOM 1749 N N . GLN A 1 218 ? -1.061 8.287 16.558 1.00 82.56 218 GLN A N 1
ATOM 1750 C CA . GLN A 1 218 ? -0.400 7.727 15.385 1.00 82.56 218 GLN A CA 1
ATOM 1751 C C . GLN A 1 218 ? -0.766 6.243 15.255 1.00 82.56 218 GLN A C 1
ATOM 1753 O O . GLN A 1 218 ? -0.602 5.458 16.197 1.00 82.56 218 GLN A O 1
ATOM 1758 N N . ILE A 1 219 ? -1.249 5.832 14.084 1.00 86.12 219 ILE A N 1
ATOM 1759 C CA . ILE A 1 219 ? -1.749 4.461 13.886 1.00 86.12 219 ILE A CA 1
ATOM 1760 C C . ILE A 1 219 ? -0.658 3.466 13.479 1.00 86.12 219 ILE A C 1
ATOM 1762 O O . ILE A 1 219 ? -0.890 2.258 13.473 1.00 86.12 219 ILE A O 1
ATOM 1766 N N . TRP A 1 220 ? 0.533 3.966 13.158 1.00 85.00 220 TRP A N 1
ATOM 1767 C CA . TRP A 1 220 ? 1.674 3.217 12.639 1.00 85.00 220 TRP A CA 1
ATOM 1768 C C . TRP A 1 220 ? 2.980 3.935 13.002 1.00 85.00 220 TRP A C 1
ATOM 1770 O O . TRP A 1 220 ? 3.039 5.160 13.000 1.00 85.00 220 TRP A O 1
ATOM 1780 N N . MET A 1 221 ? 4.047 3.185 13.282 1.00 78.88 221 MET A N 1
ATOM 1781 C CA . MET A 1 221 ? 5.369 3.752 13.555 1.00 78.88 221 MET A CA 1
ATOM 1782 C C . MET A 1 221 ? 6.457 2.982 12.812 1.00 78.88 221 MET A C 1
ATOM 1784 O O . MET A 1 221 ? 6.433 1.754 12.738 1.00 78.88 221 MET A O 1
ATOM 1788 N N . ILE A 1 222 ? 7.450 3.721 12.325 1.00 81.75 222 ILE A N 1
ATOM 1789 C CA . ILE A 1 222 ? 8.646 3.208 11.656 1.00 81.75 222 ILE A CA 1
ATOM 1790 C C . ILE A 1 222 ? 9.884 3.648 12.445 1.00 81.75 222 ILE A C 1
ATOM 1792 O O . ILE A 1 222 ? 9.968 4.801 12.868 1.00 81.75 222 ILE A O 1
ATOM 1796 N N . SER A 1 223 ? 10.842 2.740 12.657 1.00 84.06 223 SER A N 1
ATOM 1797 C CA . SER A 1 223 ? 12.099 3.074 13.341 1.00 84.06 223 SER A CA 1
ATOM 1798 C C . SER A 1 223 ? 12.954 4.023 12.502 1.00 84.06 223 SER A C 1
ATOM 1800 O O . SER A 1 223 ? 12.918 3.962 11.272 1.00 84.06 223 SER A O 1
ATOM 1802 N N . ASP A 1 224 ? 13.777 4.859 13.135 1.00 84.06 224 ASP A N 1
ATOM 1803 C CA . ASP A 1 224 ? 14.603 5.834 12.406 1.00 84.06 224 ASP A CA 1
ATOM 1804 C C . ASP A 1 224 ? 15.627 5.174 11.479 1.00 84.06 224 ASP A C 1
ATOM 1806 O O . ASP A 1 224 ? 15.865 5.648 10.366 1.00 84.06 224 ASP A O 1
ATOM 1810 N N . GLU A 1 225 ? 16.159 4.013 11.874 1.00 86.19 225 GLU A N 1
ATOM 1811 C CA . GLU A 1 225 ? 17.004 3.193 11.005 1.00 86.19 225 GLU A CA 1
ATOM 1812 C C . GLU A 1 225 ? 16.269 2.808 9.711 1.00 86.19 225 GLU A C 1
ATOM 1814 O O . GLU A 1 225 ? 16.823 2.903 8.613 1.00 86.19 225 GLU A O 1
ATOM 1819 N N . MET A 1 226 ? 15.006 2.389 9.821 1.00 84.62 226 MET A N 1
ATOM 1820 C CA . MET A 1 226 ? 14.219 1.987 8.661 1.00 84.62 226 MET A CA 1
ATOM 1821 C C . MET A 1 226 ? 13.742 3.195 7.853 1.00 84.62 226 MET A C 1
ATOM 1823 O O . MET A 1 226 ? 13.766 3.130 6.626 1.00 84.62 226 MET A O 1
ATOM 1827 N N . LYS A 1 227 ? 13.397 4.318 8.502 1.00 83.50 227 LYS A N 1
ATOM 1828 C CA . LYS A 1 227 ? 13.127 5.592 7.813 1.00 83.50 227 LYS A CA 1
ATOM 1829 C C . LYS A 1 227 ? 14.306 5.979 6.928 1.00 83.50 227 LYS A C 1
ATOM 1831 O O . LYS A 1 227 ? 14.101 6.312 5.765 1.00 83.50 227 LYS A O 1
ATOM 1836 N N . LYS A 1 228 ? 15.535 5.895 7.448 1.00 86.44 228 LYS A N 1
ATOM 1837 C CA . LYS A 1 228 ? 16.753 6.194 6.686 1.00 86.44 228 LYS A CA 1
ATOM 1838 C C . LYS A 1 228 ? 16.908 5.267 5.478 1.00 86.44 228 LYS A C 1
ATOM 1840 O O . LYS A 1 228 ? 17.024 5.756 4.362 1.00 86.44 228 LYS A O 1
ATOM 1845 N N . LYS A 1 229 ? 16.801 3.947 5.675 1.00 86.94 229 LYS A N 1
ATOM 1846 C CA . LYS A 1 229 ? 16.887 2.965 4.573 1.00 86.94 229 LYS A CA 1
ATOM 1847 C C . LYS A 1 229 ? 15.836 3.202 3.489 1.00 86.94 229 LYS A C 1
ATOM 1849 O O . LYS A 1 229 ? 16.138 3.104 2.306 1.00 86.94 229 LYS A O 1
ATOM 1854 N N . VAL A 1 230 ? 14.603 3.514 3.885 1.00 85.88 230 VAL A N 1
ATOM 1855 C CA . VAL A 1 230 ? 13.519 3.833 2.949 1.00 85.88 230 VAL A CA 1
ATOM 1856 C C . VAL A 1 230 ? 13.835 5.104 2.159 1.00 85.88 230 VAL A C 1
ATOM 1858 O O . VAL A 1 230 ? 13.685 5.100 0.939 1.00 85.88 230 VAL A O 1
ATOM 1861 N N . LYS A 1 231 ? 14.320 6.163 2.822 1.00 84.12 231 LYS A N 1
ATOM 1862 C CA . LYS A 1 231 ? 14.746 7.406 2.156 1.00 84.12 231 LYS A CA 1
ATOM 1863 C C . LYS A 1 231 ? 15.842 7.147 1.120 1.00 84.12 231 LYS A C 1
ATOM 1865 O O . LYS A 1 231 ? 15.714 7.618 -0.006 1.00 84.12 231 LYS A O 1
ATOM 1870 N N . ASP A 1 232 ? 16.858 6.359 1.466 1.00 87.88 232 ASP A N 1
ATOM 1871 C CA . ASP A 1 232 ? 17.961 6.031 0.554 1.00 87.88 232 ASP A CA 1
ATOM 1872 C C . ASP A 1 232 ? 17.450 5.323 -0.715 1.00 87.88 232 ASP A C 1
ATOM 1874 O O . ASP A 1 232 ? 17.788 5.721 -1.832 1.00 87.88 232 ASP A O 1
ATOM 1878 N N . VAL A 1 233 ? 16.547 4.346 -0.564 1.00 86.69 233 VAL A N 1
ATOM 1879 C CA . VAL A 1 233 ? 15.922 3.653 -1.706 1.00 86.69 233 VAL A CA 1
ATOM 1880 C C . VAL A 1 233 ? 15.079 4.604 -2.558 1.00 86.69 233 VAL A C 1
ATOM 1882 O O . VAL A 1 233 ? 15.148 4.547 -3.784 1.00 86.69 233 VAL A O 1
ATOM 1885 N N . ILE A 1 234 ? 14.297 5.495 -1.942 1.00 83.62 234 ILE A N 1
ATOM 1886 C CA . ILE A 1 234 ? 13.480 6.476 -2.675 1.00 83.62 234 ILE A CA 1
ATOM 1887 C C . ILE A 1 234 ? 14.370 7.398 -3.520 1.00 83.62 234 ILE A C 1
ATOM 1889 O O . ILE A 1 234 ? 14.051 7.660 -4.680 1.00 83.62 234 ILE A O 1
ATOM 1893 N N . ILE A 1 235 ? 15.501 7.857 -2.977 1.00 85.44 235 ILE A N 1
ATOM 1894 C CA . ILE A 1 235 ? 16.462 8.703 -3.700 1.00 85.44 235 ILE A CA 1
ATOM 1895 C C . ILE A 1 235 ? 17.020 7.972 -4.928 1.00 85.44 235 ILE A C 1
ATOM 1897 O O . ILE A 1 235 ? 17.110 8.559 -6.009 1.00 85.44 235 ILE A O 1
ATOM 1901 N N . GLU A 1 236 ? 17.395 6.701 -4.786 1.00 87.69 236 GLU A N 1
ATOM 1902 C CA . GLU A 1 236 ? 17.882 5.891 -5.907 1.00 87.69 236 GLU A CA 1
ATOM 1903 C C . GLU A 1 236 ? 16.804 5.658 -6.969 1.00 87.69 236 GLU A C 1
ATOM 1905 O O . GLU A 1 236 ? 17.066 5.805 -8.163 1.00 87.69 236 GLU A O 1
ATOM 1910 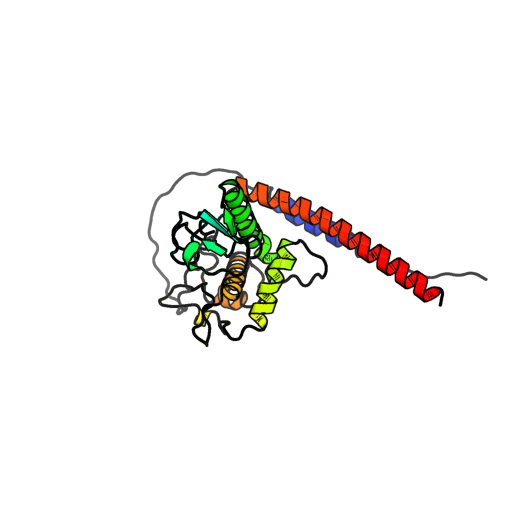N N . GLU A 1 237 ? 15.576 5.354 -6.555 1.00 84.19 237 GLU A N 1
ATOM 1911 C CA . GLU A 1 237 ? 14.450 5.164 -7.469 1.00 84.19 237 GLU A CA 1
ATOM 1912 C C . GLU A 1 237 ? 14.129 6.441 -8.260 1.00 84.19 237 GLU A C 1
ATOM 1914 O O . GLU A 1 237 ? 13.880 6.373 -9.465 1.00 84.19 237 GLU A O 1
ATOM 1919 N N . TRP A 1 238 ? 14.226 7.623 -7.644 1.00 82.81 238 TRP A N 1
ATOM 1920 C CA . TRP A 1 238 ? 14.041 8.896 -8.350 1.00 82.81 238 TRP A CA 1
ATOM 1921 C C . TRP A 1 238 ? 15.107 9.162 -9.412 1.00 82.81 238 TRP A C 1
ATOM 1923 O O . TRP A 1 238 ? 14.805 9.763 -10.445 1.00 82.81 238 TRP A O 1
ATOM 1933 N N . LYS A 1 239 ? 16.348 8.696 -9.217 1.00 87.56 239 LYS A N 1
ATOM 1934 C CA . LYS A 1 239 ? 17.372 8.757 -10.275 1.00 87.56 239 LYS A CA 1
ATOM 1935 C C . LYS A 1 239 ? 16.929 7.944 -11.496 1.00 87.56 239 LYS A C 1
ATOM 1937 O O . LYS A 1 239 ? 16.925 8.481 -12.599 1.00 87.56 239 LYS A O 1
ATOM 1942 N N . LYS A 1 240 ? 16.416 6.727 -11.282 1.00 88.00 240 LYS A N 1
ATOM 1943 C CA . LYS A 1 240 ? 15.877 5.867 -12.353 1.00 88.00 240 LYS A CA 1
ATOM 1944 C C . LYS A 1 240 ? 14.630 6.449 -13.022 1.00 88.00 240 LYS A C 1
ATOM 1946 O O . LYS A 1 240 ? 14.389 6.213 -14.203 1.00 88.00 240 LYS A O 1
ATOM 1951 N N . VAL A 1 241 ? 13.779 7.168 -12.283 1.00 84.56 241 VAL A N 1
ATOM 1952 C CA . VAL A 1 241 ? 12.629 7.884 -12.871 1.00 84.56 241 VAL A CA 1
ATOM 1953 C C . VAL A 1 241 ? 13.108 8.960 -13.842 1.00 84.56 241 VAL A C 1
ATOM 1955 O O . VAL A 1 241 ? 12.618 9.000 -14.968 1.00 84.56 241 VAL A O 1
ATOM 1958 N N . ARG A 1 242 ? 14.093 9.778 -13.447 1.00 83.12 242 ARG A N 1
ATOM 1959 C CA . ARG A 1 242 ? 14.648 10.835 -14.309 1.00 83.12 242 ARG A CA 1
ATOM 1960 C C . ARG A 1 242 ? 15.269 10.278 -15.586 1.00 83.12 242 ARG A C 1
ATOM 1962 O O . ARG A 1 242 ? 15.012 10.804 -16.663 1.00 83.12 242 ARG A O 1
ATOM 1969 N N . GLU A 1 243 ? 16.014 9.182 -15.481 1.00 85.00 243 GLU A N 1
ATOM 1970 C CA . GLU A 1 243 ? 16.571 8.485 -16.648 1.00 85.00 243 GLU A CA 1
ATOM 1971 C C . GLU A 1 243 ? 15.463 8.012 -17.605 1.00 85.00 243 GLU A C 1
ATOM 1973 O O . GLU A 1 243 ? 15.537 8.251 -18.808 1.00 85.00 243 GLU A O 1
ATOM 1978 N N . ARG A 1 244 ? 14.384 7.411 -17.082 1.00 83.00 244 ARG A N 1
ATOM 1979 C CA . ARG A 1 244 ? 13.232 6.985 -17.899 1.00 83.00 244 ARG A CA 1
ATOM 1980 C C . ARG A 1 244 ? 12.512 8.160 -18.563 1.00 83.00 244 ARG A C 1
ATOM 1982 O O . ARG A 1 244 ? 12.167 8.059 -19.736 1.00 83.00 244 ARG A O 1
ATOM 1989 N N . GLN A 1 245 ? 12.315 9.270 -17.851 1.00 83.12 245 GLN A N 1
ATOM 1990 C CA . GLN A 1 245 ? 11.718 10.489 -18.412 1.00 83.12 245 GLN A CA 1
ATOM 1991 C C . GLN A 1 245 ? 12.541 11.041 -19.580 1.00 83.12 245 GLN A C 1
ATOM 1993 O O . GLN A 1 245 ? 11.977 11.375 -20.619 1.00 83.12 245 GLN A O 1
ATOM 1998 N N . GLN A 1 246 ? 13.870 11.079 -19.444 1.00 79.25 246 GLN A N 1
ATOM 1999 C CA . GLN A 1 246 ? 14.762 11.521 -20.518 1.00 79.25 246 GLN A CA 1
ATOM 2000 C C . GLN A 1 246 ? 14.654 10.630 -21.759 1.00 79.25 246 GLN A C 1
ATOM 2002 O O . GLN A 1 246 ? 14.603 11.145 -22.873 1.00 79.25 246 GLN A O 1
ATOM 2007 N N . VAL A 1 247 ? 14.563 9.309 -21.584 1.00 80.06 247 VAL A N 1
ATOM 2008 C CA . VAL A 1 247 ? 14.397 8.372 -22.707 1.00 80.06 247 VAL A CA 1
ATOM 2009 C C . VAL A 1 247 ? 13.089 8.623 -23.463 1.00 80.06 247 VAL A C 1
ATOM 2011 O O . VAL A 1 247 ? 13.101 8.630 -24.693 1.00 80.06 247 VAL A O 1
ATOM 2014 N N . ILE A 1 248 ? 11.975 8.858 -22.758 1.00 77.38 248 ILE A N 1
ATOM 2015 C CA . ILE A 1 248 ? 10.687 9.158 -23.408 1.00 77.38 248 ILE A CA 1
ATOM 2016 C C . ILE A 1 248 ? 10.743 10.497 -24.143 1.00 77.38 248 ILE A C 1
ATOM 2018 O O . ILE A 1 248 ? 10.307 10.564 -25.288 1.00 77.38 248 ILE A O 1
ATOM 2022 N N . LEU A 1 249 ? 11.325 11.531 -23.532 1.00 76.44 249 LEU A N 1
ATOM 2023 C CA . LEU A 1 249 ? 11.473 12.841 -24.165 1.00 76.44 249 LEU A CA 1
ATOM 2024 C C . LEU A 1 249 ? 12.276 12.749 -25.469 1.00 76.44 249 LEU A C 1
ATOM 2026 O O . LEU A 1 249 ? 11.844 13.258 -26.499 1.00 76.44 249 LEU A O 1
ATOM 2030 N N . VAL A 1 250 ? 13.424 12.063 -25.442 1.00 77.12 250 VAL A N 1
ATOM 2031 C CA . VAL A 1 250 ? 14.260 11.861 -26.635 1.00 77.12 250 VAL A CA 1
ATOM 2032 C C . VAL A 1 250 ? 13.497 11.089 -27.706 1.00 77.12 250 VAL A C 1
ATOM 2034 O O . VAL A 1 250 ? 13.552 11.462 -28.874 1.00 77.12 250 VAL A O 1
ATOM 2037 N N . ARG A 1 251 ? 12.762 10.040 -27.324 1.00 76.62 251 ARG A N 1
ATOM 2038 C CA . ARG A 1 251 ? 11.952 9.265 -28.266 1.00 76.62 251 ARG A CA 1
ATOM 2039 C C . ARG A 1 251 ? 10.849 10.112 -28.903 1.00 76.62 251 ARG A C 1
ATOM 2041 O O . ARG A 1 251 ? 10.712 10.058 -30.115 1.00 76.62 251 ARG A O 1
ATOM 2048 N N . GLY A 1 252 ? 10.139 10.923 -28.118 1.00 72.38 252 GLY A N 1
ATOM 2049 C CA . GLY A 1 252 ? 9.117 11.842 -28.626 1.00 72.38 252 GLY A CA 1
ATOM 2050 C C . GLY A 1 252 ? 9.688 12.840 -29.632 1.00 72.38 252 GLY A C 1
ATOM 2051 O O . GLY A 1 252 ? 9.161 12.968 -30.727 1.00 72.38 252 GLY A O 1
ATOM 2052 N N . ILE A 1 253 ? 10.838 13.450 -29.323 1.00 74.19 253 ILE A N 1
ATOM 2053 C CA . ILE A 1 253 ? 11.534 14.354 -30.254 1.00 74.19 253 ILE A CA 1
ATOM 2054 C C . ILE A 1 253 ? 11.915 13.629 -31.551 1.00 74.19 253 ILE A C 1
ATOM 2056 O O . ILE A 1 253 ? 11.767 14.187 -32.634 1.00 74.19 253 ILE A O 1
ATOM 2060 N N . VAL A 1 254 ? 12.425 12.398 -31.465 1.00 74.88 254 VAL A N 1
ATOM 2061 C CA . VAL A 1 254 ? 12.789 11.609 -32.652 1.00 74.88 254 VAL A CA 1
ATOM 2062 C C . VAL A 1 254 ? 11.555 11.266 -33.485 1.00 74.88 254 VAL A C 1
ATOM 2064 O O . VAL A 1 254 ? 11.605 11.412 -34.704 1.00 74.88 254 VAL A O 1
ATOM 2067 N N . ASP A 1 255 ? 10.461 10.850 -32.851 1.00 79.00 255 ASP A N 1
ATOM 2068 C CA . ASP A 1 255 ? 9.208 10.512 -33.529 1.00 79.00 255 ASP A CA 1
ATOM 2069 C C . ASP A 1 255 ? 8.595 11.756 -34.210 1.00 79.00 255 ASP A C 1
ATOM 2071 O O . ASP A 1 255 ? 8.192 11.678 -35.372 1.00 79.00 255 ASP A O 1
ATOM 2075 N N . ASP A 1 256 ? 8.629 12.922 -33.556 1.00 74.62 256 ASP A N 1
ATOM 2076 C CA . ASP A 1 256 ? 8.188 14.206 -34.123 1.00 74.62 256 ASP A CA 1
ATOM 2077 C C . ASP A 1 256 ? 9.062 14.641 -35.309 1.00 74.62 256 ASP A C 1
ATOM 2079 O O . ASP A 1 256 ? 8.557 15.066 -36.349 1.00 74.62 256 ASP A O 1
ATOM 2083 N N . LEU A 1 257 ? 10.387 14.506 -35.191 1.00 70.12 257 LEU A N 1
ATOM 2084 C CA . LEU A 1 257 ? 11.317 14.811 -36.282 1.00 70.12 257 LEU A CA 1
ATOM 2085 C C . LEU A 1 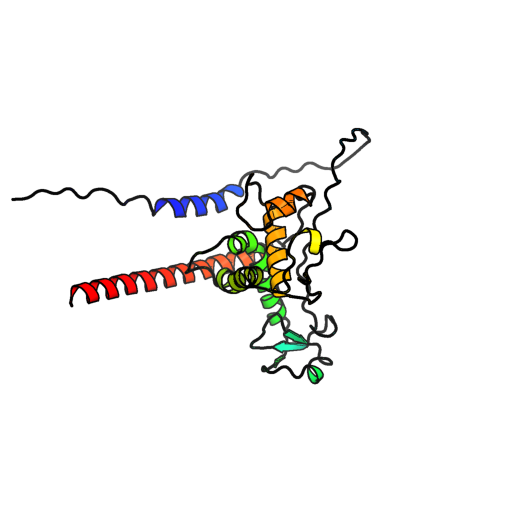257 ? 11.113 13.879 -37.479 1.00 70.12 257 LEU A C 1
ATOM 2087 O O . LEU A 1 257 ? 11.173 14.337 -38.618 1.00 70.12 257 LEU A O 1
ATOM 2091 N N . LEU A 1 258 ? 10.847 12.593 -37.241 1.00 70.06 258 LEU A N 1
ATOM 2092 C CA . LEU A 1 258 ? 10.532 11.634 -38.299 1.00 70.06 258 LEU A CA 1
ATOM 2093 C C . LEU A 1 258 ? 9.198 11.968 -38.976 1.00 70.06 258 LEU A C 1
ATOM 2095 O O . LEU A 1 258 ? 9.123 11.934 -40.203 1.00 70.06 258 LEU A O 1
ATOM 2099 N N . ALA A 1 259 ? 8.178 12.360 -38.211 1.00 71.19 259 ALA A N 1
ATOM 2100 C CA . ALA A 1 259 ? 6.883 12.775 -38.747 1.00 71.19 259 ALA A CA 1
ATOM 2101 C C . ALA A 1 259 ? 6.967 14.042 -39.618 1.00 71.19 259 ALA A C 1
ATOM 2103 O O . ALA A 1 259 ? 6.193 14.184 -40.556 1.00 71.19 259 ALA A O 1
ATOM 2104 N N . LEU A 1 260 ? 7.924 14.936 -39.353 1.00 66.75 260 LEU A N 1
ATOM 2105 C CA . LEU A 1 260 ? 8.190 16.127 -40.173 1.00 66.75 260 LEU A CA 1
ATOM 2106 C C . LEU A 1 260 ? 8.979 15.833 -41.461 1.00 66.75 260 LEU A C 1
ATOM 2108 O O . LEU A 1 260 ? 9.137 16.725 -42.296 1.00 66.75 260 LEU A O 1
ATOM 2112 N N . THR A 1 261 ? 9.508 14.616 -41.617 1.00 61.25 261 THR A N 1
ATOM 2113 C CA . THR A 1 261 ? 10.279 14.191 -42.802 1.00 61.25 261 THR A CA 1
ATOM 2114 C C . THR A 1 261 ? 9.491 13.326 -43.792 1.00 61.25 261 THR A C 1
ATOM 2116 O O . THR A 1 261 ? 10.053 12.932 -44.816 1.00 61.25 261 THR A O 1
ATOM 2119 N N . VAL A 1 262 ? 8.211 13.052 -43.511 1.00 48.97 262 VAL A N 1
ATOM 2120 C CA . VAL A 1 262 ? 7.250 12.341 -44.382 1.00 48.97 262 VAL A CA 1
ATOM 2121 C C . VAL A 1 262 ? 6.246 13.335 -44.953 1.00 48.97 262 VAL A C 1
ATOM 2123 O O . VAL A 1 262 ? 5.930 13.208 -46.157 1.00 48.97 262 VAL A O 1
#

InterPro domains:
  IPR035898 TAZ domain superfamily [G3DSA:1.20.1020.10] (103-238)

pLDDT: mean 74.45, std 19.61, range [24.61, 94.5]

Radius of gyration: 23.96 Å; chains: 1; bounding box: 44×72×83 Å